Protein AF-A0A3R8U461-F1 (afdb_monomer)

pLDDT: mean 71.76, std 23.54, range [25.59, 98.06]

Foldseek 3Di:
DDDDDDDDDDDDDDDDDDDDDDDDDDDDDDDDDDDDDDDDDDDDDDDDDDDDDDDDDDPDCPPLVPQADDCLQQDFDFDPQLVVQVVVLVPDLVSLVVSLVVLLVVLVVLLVVLVVLLVPAPDDPLSVVLVVVVVVLVVSLCVRLP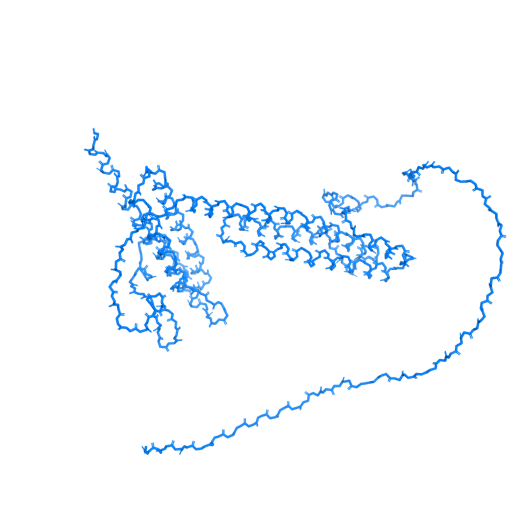DDPVPDDSVSVSSSSSSSSSSSRVVNVVSNVSSVVRVVVSVVVVVVVVVPDDDDDPDDDDDDPDPDDPPDADADPVGARDDPDCLLVDFDFDPVLVVQCVVCVPPLVSLVVSLVVLLVVLQVLLVVLLVLLVPDDDDPVSVVVVVVVVVLVSSLCRRLPDDPVPDDSVSVSSSSSRSSSSSRVNSVVSVVVSVVVVVVVVVVD

Mean predicted aligned error: 20.85 Å

Radius of gyration: 33.49 Å; Cα contacts (8 Å, |Δi|>4): 209; chains: 1; bounding box: 82×87×84 Å

Structure (mmCIF, N/CA/C/O backbone):
data_AF-A0A3R8U461-F1
#
_entry.id   AF-A0A3R8U461-F1
#
loop_
_atom_site.group_PDB
_atom_site.id
_atom_site.type_symbol
_atom_site.label_atom_id
_atom_site.label_alt_id
_atom_site.label_comp_id
_atom_site.label_asym_id
_atom_site.label_entity_id
_atom_site.label_seq_id
_atom_site.pdbx_PDB_ins_code
_atom_site.Cartn_x
_atom_site.Cartn_y
_atom_site.Cartn_z
_atom_site.occupancy
_atom_site.B_iso_or_equiv
_atom_site.auth_seq_id
_atom_site.auth_comp_id
_atom_site.auth_asym_id
_atom_site.auth_atom_id
_atom_site.pdbx_PDB_model_num
ATOM 1 N N . MET A 1 1 ? -34.352 -40.530 -28.946 1.00 36.88 1 MET A N 1
ATOM 2 C CA . MET A 1 1 ? -34.737 -41.944 -28.713 1.00 36.88 1 MET A CA 1
ATOM 3 C C . MET A 1 1 ? -33.593 -42.603 -27.952 1.00 36.88 1 MET A C 1
ATOM 5 O O . MET A 1 1 ? -32.464 -42.321 -28.323 1.00 36.88 1 MET A O 1
ATOM 9 N N . GLY A 1 2 ? -33.865 -43.410 -26.913 1.00 36.91 2 GLY A N 1
ATOM 10 C CA . GLY A 1 2 ? -32.847 -43.868 -25.939 1.00 36.91 2 GLY A CA 1
ATOM 11 C C . GLY A 1 2 ? -32.614 -42.794 -24.866 1.00 36.91 2 GLY A C 1
ATOM 12 O O . GLY A 1 2 ? -31.917 -41.832 -25.151 1.00 36.91 2 GLY A O 1
ATOM 13 N N . ASN A 1 3 ? -33.317 -42.724 -23.729 1.00 37.94 3 ASN A N 1
ATOM 14 C CA . ASN A 1 3 ? -33.635 -43.701 -22.666 1.00 37.94 3 ASN A CA 1
ATOM 15 C C . ASN A 1 3 ? -32.410 -44.207 -21.888 1.00 37.94 3 ASN A C 1
ATOM 17 O O . ASN A 1 3 ? -31.652 -45.034 -22.381 1.00 37.94 3 ASN A O 1
ATOM 21 N N . GLY A 1 4 ? -32.301 -43.744 -20.638 1.00 35.28 4 GLY A N 1
ATOM 22 C CA . GLY A 1 4 ? -31.263 -44.098 -19.667 1.00 35.28 4 GLY A CA 1
ATOM 23 C C . GLY A 1 4 ? -31.568 -43.503 -18.287 1.00 35.28 4 GLY A C 1
ATOM 24 O O . GLY A 1 4 ? -30.786 -42.723 -17.761 1.00 35.28 4 GLY A O 1
ATOM 25 N N . ILE A 1 5 ? -32.747 -43.807 -17.733 1.00 41.03 5 ILE A N 1
ATOM 26 C CA . ILE A 1 5 ? -33.132 -43.402 -16.371 1.00 41.03 5 ILE A CA 1
ATOM 27 C C . ILE A 1 5 ? -32.522 -44.401 -15.384 1.00 41.03 5 ILE A C 1
ATOM 29 O O . ILE A 1 5 ? -32.785 -45.596 -15.501 1.00 41.03 5 ILE A O 1
ATOM 33 N N . SER A 1 6 ? -31.800 -43.915 -14.374 1.00 45.53 6 SER A N 1
ATOM 34 C CA . SER A 1 6 ? -31.557 -44.665 -13.138 1.00 45.53 6 SER A CA 1
ATOM 35 C C . SER A 1 6 ? -31.904 -43.781 -11.943 1.00 45.53 6 SER A C 1
ATOM 37 O O . SER A 1 6 ? -31.508 -42.618 -11.887 1.00 45.53 6 SER A O 1
ATOM 39 N N . GLN A 1 7 ? -32.722 -44.308 -11.036 1.00 40.56 7 GLN A N 1
ATOM 40 C CA . GLN A 1 7 ? -33.289 -43.580 -9.903 1.00 40.56 7 GLN A CA 1
ATOM 41 C C . GLN A 1 7 ? -32.509 -43.826 -8.602 1.00 40.56 7 GLN A C 1
ATOM 43 O O . GLN A 1 7 ? -31.825 -44.832 -8.442 1.00 40.56 7 GLN A O 1
ATOM 48 N N . THR A 1 8 ? -32.767 -42.942 -7.632 1.00 37.16 8 THR A N 1
ATOM 49 C CA . THR A 1 8 ? -32.679 -43.164 -6.174 1.00 37.16 8 THR A CA 1
ATOM 50 C C . THR A 1 8 ? -31.323 -43.494 -5.543 1.00 37.16 8 THR A C 1
ATOM 52 O O . THR A 1 8 ? -30.926 -44.649 -5.439 1.00 37.16 8 THR A O 1
ATOM 55 N N . ALA A 1 9 ? -30.781 -42.489 -4.851 1.00 36.22 9 ALA A N 1
ATOM 56 C CA . ALA A 1 9 ? -30.429 -42.632 -3.439 1.00 36.22 9 ALA A CA 1
ATOM 57 C C . ALA A 1 9 ? -30.873 -41.360 -2.689 1.00 36.22 9 ALA A C 1
ATOM 59 O O . ALA A 1 9 ? -30.291 -40.294 -2.874 1.00 36.22 9 ALA A O 1
ATOM 60 N N . LEU A 1 10 ? -31.938 -41.449 -1.880 1.00 37.72 10 LEU A N 1
ATOM 61 C CA . LEU A 1 10 ? -32.261 -40.390 -0.918 1.00 37.72 10 LEU A CA 1
ATOM 62 C C . LEU A 1 10 ? -31.302 -40.490 0.268 1.00 37.72 10 LEU A C 1
ATOM 64 O O . LEU A 1 10 ? -31.138 -41.573 0.823 1.00 37.72 10 LEU A O 1
ATOM 68 N N . LEU A 1 11 ? -30.810 -39.349 0.744 1.00 36.97 11 LEU A N 1
ATOM 69 C CA . LEU A 1 11 ? -30.392 -39.196 2.135 1.00 36.97 11 LEU A CA 1
ATOM 70 C C . LEU A 1 11 ? -30.817 -37.815 2.638 1.00 36.97 11 LEU A C 1
ATOM 72 O O . LEU A 1 11 ? -30.099 -36.825 2.531 1.00 36.97 11 LEU A O 1
ATOM 76 N N . ALA A 1 12 ? -32.039 -37.761 3.165 1.00 39.44 12 ALA A N 1
ATOM 77 C CA . ALA A 1 12 ? -32.487 -36.643 3.977 1.00 39.44 12 ALA A CA 1
ATOM 78 C C . ALA A 1 12 ? -31.828 -36.761 5.357 1.00 39.44 12 ALA A C 1
ATOM 80 O O . ALA A 1 12 ? -32.037 -37.758 6.048 1.00 39.44 12 ALA A O 1
ATOM 81 N N . LEU A 1 13 ? -31.067 -35.745 5.768 1.00 33.97 13 LEU A N 1
ATOM 82 C CA . LEU A 1 13 ? -30.570 -35.636 7.137 1.00 33.97 13 LEU A CA 1
ATOM 83 C C . LEU A 1 13 ? -31.265 -34.469 7.840 1.00 33.97 13 LEU A C 1
ATOM 85 O O . LEU A 1 13 ? -30.819 -33.325 7.802 1.00 33.97 13 LEU A O 1
ATOM 89 N N . CYS A 1 14 ? -32.393 -34.774 8.475 1.00 34.19 14 CYS A N 1
ATOM 90 C CA . CYS A 1 14 ? -33.036 -33.861 9.408 1.00 34.19 14 CYS A CA 1
ATOM 91 C C . CYS A 1 14 ? -32.228 -33.801 10.708 1.00 34.19 14 CYS A C 1
ATOM 93 O O . CYS A 1 14 ? -32.105 -34.809 11.400 1.00 34.19 14 CYS A O 1
ATOM 95 N N . LEU A 1 15 ? -31.777 -32.607 11.086 1.00 39.31 15 LEU A N 1
ATOM 96 C CA . LEU A 1 15 ? -31.402 -32.284 12.461 1.00 39.31 15 LEU A CA 1
ATOM 97 C C . LEU A 1 15 ? -32.021 -30.933 12.822 1.00 39.31 15 LEU A C 1
ATOM 99 O O . LEU A 1 15 ? -31.468 -29.868 12.566 1.00 39.31 15 LEU A O 1
ATOM 103 N N . ALA A 1 16 ? -33.227 -31.002 13.381 1.00 38.53 16 ALA A N 1
ATOM 104 C CA . ALA A 1 16 ? -33.848 -29.892 14.086 1.00 38.53 16 ALA A CA 1
ATOM 105 C C . ALA A 1 16 ? -33.417 -29.944 15.557 1.00 38.53 16 ALA A C 1
ATOM 107 O O . ALA A 1 16 ? -33.430 -31.032 16.124 1.00 38.53 16 ALA A O 1
ATOM 108 N N . LEU A 1 17 ? -33.061 -28.789 16.133 1.00 37.66 17 LEU A N 1
ATOM 109 C CA . LEU A 1 17 ? -32.973 -28.422 17.564 1.00 37.66 17 LEU A CA 1
ATOM 110 C C . LEU A 1 17 ? -32.172 -27.099 17.628 1.00 37.66 17 LEU A C 1
ATOM 112 O O . LEU A 1 17 ? -31.092 -27.028 17.057 1.00 37.66 17 LEU A O 1
ATOM 116 N N . ALA A 1 18 ? -32.591 -26.017 18.283 1.00 38.16 18 ALA A N 1
ATOM 117 C CA . ALA A 1 18 ? -33.912 -25.643 18.783 1.00 38.16 18 ALA A CA 1
ATOM 118 C C . ALA A 1 18 ? -33.983 -24.104 18.843 1.00 38.16 18 ALA A C 1
ATOM 120 O O . ALA A 1 18 ? -33.021 -23.460 19.259 1.00 38.16 18 ALA A O 1
ATOM 121 N N . ALA A 1 19 ? -35.114 -23.504 18.467 1.00 36.75 19 ALA A N 1
ATOM 122 C CA . ALA A 1 19 ? -35.345 -22.077 18.688 1.00 36.75 19 ALA A CA 1
ATOM 123 C C . ALA A 1 19 ? -35.949 -21.857 20.086 1.00 36.75 19 ALA A C 1
ATOM 125 O O . ALA A 1 19 ? -37.014 -22.397 20.371 1.00 36.75 19 ALA A O 1
ATOM 126 N N . CYS A 1 20 ? -35.303 -21.034 20.922 1.00 29.97 20 CYS A N 1
ATOM 127 C CA . CYS A 1 20 ? -35.816 -20.618 22.235 1.00 29.97 20 CYS A CA 1
ATOM 128 C C . CYS A 1 20 ? -35.680 -19.097 22.463 1.00 29.97 20 CYS A C 1
ATOM 130 O O . CYS A 1 20 ? -34.801 -18.619 23.174 1.00 29.97 20 CYS A O 1
ATOM 132 N N . LYS A 1 21 ? -36.615 -18.344 21.878 1.00 38.88 21 LYS A N 1
ATOM 133 C CA . LYS A 1 21 ? -37.378 -17.268 22.552 1.00 38.88 21 LYS A CA 1
ATOM 134 C C . LYS A 1 21 ? -38.820 -17.811 22.664 1.00 38.88 21 LYS A C 1
ATOM 136 O O . LYS A 1 21 ? -39.178 -18.586 21.775 1.00 38.88 21 LYS A O 1
ATOM 141 N N . PRO A 1 22 ? -39.645 -17.490 23.683 1.00 41.47 22 PRO A N 1
ATOM 142 C CA . PRO A 1 22 ? -39.892 -16.150 24.241 1.00 41.47 22 PRO A CA 1
ATOM 143 C C . PRO A 1 22 ? -39.757 -16.163 25.795 1.00 41.47 22 PRO A C 1
ATOM 145 O O . PRO A 1 22 ? -39.009 -16.999 26.288 1.00 41.47 22 PRO A O 1
ATOM 148 N N . SER A 1 23 ? -40.325 -15.301 26.657 1.00 32.56 23 SER A N 1
ATOM 149 C CA . SER A 1 23 ? -41.296 -14.183 26.573 1.00 32.56 23 SER A CA 1
ATOM 150 C C . SER A 1 23 ? -40.958 -13.095 27.607 1.00 32.56 23 SER A C 1
ATOM 152 O O . SER A 1 23 ? -40.279 -13.372 28.592 1.00 32.56 23 SER A O 1
ATOM 154 N N . ALA A 1 24 ? -41.531 -11.898 27.440 1.00 38.66 24 ALA A N 1
ATOM 155 C CA . ALA A 1 24 ? -41.824 -10.989 28.555 1.00 38.66 24 ALA A CA 1
ATOM 156 C C . ALA A 1 24 ? -43.295 -11.152 29.003 1.00 38.66 24 ALA A C 1
ATOM 158 O O . ALA A 1 24 ? -44.139 -11.432 28.150 1.00 38.66 24 ALA A O 1
ATOM 159 N N . PRO A 1 25 ? -43.624 -10.928 30.287 1.00 42.38 25 PRO A N 1
ATOM 160 C CA . PRO A 1 25 ? -44.893 -10.348 30.736 1.00 42.38 25 PRO A CA 1
ATOM 161 C C . PRO A 1 25 ? -44.678 -8.837 30.992 1.00 42.38 25 PRO A C 1
ATOM 163 O O . PRO A 1 25 ? -43.644 -8.442 31.520 1.00 42.38 25 PRO A O 1
ATOM 166 N N . GLU A 1 26 ? -45.475 -7.893 30.497 1.00 30.59 26 GLU A N 1
ATOM 167 C CA . GLU A 1 26 ? -46.931 -7.684 30.587 1.00 30.59 26 GLU A CA 1
ATOM 168 C C . GLU A 1 26 ? -47.381 -6.874 31.828 1.00 30.59 26 GLU A C 1
ATOM 170 O O . GLU A 1 26 ? -47.462 -7.385 32.938 1.00 30.59 26 GLU A O 1
ATOM 175 N N . ALA A 1 27 ? -47.756 -5.621 31.528 1.00 28.83 27 ALA A N 1
ATOM 176 C CA . ALA A 1 27 ? -48.800 -4.775 32.125 1.00 28.83 27 ALA A CA 1
ATOM 177 C C . ALA A 1 27 ? -48.699 -4.183 33.555 1.00 28.83 27 ALA A C 1
ATOM 179 O O . ALA A 1 27 ? -48.357 -4.835 34.533 1.00 28.83 27 ALA A O 1
ATOM 180 N N . ALA A 1 28 ? -49.218 -2.942 33.628 1.00 28.53 28 ALA A N 1
ATOM 181 C CA . ALA A 1 28 ? -49.534 -2.121 34.808 1.00 28.53 28 ALA A CA 1
ATOM 182 C C . ALA A 1 28 ? -48.314 -1.654 35.645 1.00 28.53 28 ALA A C 1
ATOM 184 O O . ALA A 1 28 ? -47.327 -2.354 35.790 1.00 28.53 28 ALA A O 1
ATOM 185 N N . ILE A 1 29 ? -48.290 -0.442 36.213 1.00 31.80 29 ILE A N 1
ATOM 186 C CA . ILE A 1 29 ? -49.409 0.378 36.707 1.00 31.80 29 ILE A CA 1
ATOM 187 C C . ILE A 1 29 ? -49.326 1.823 36.180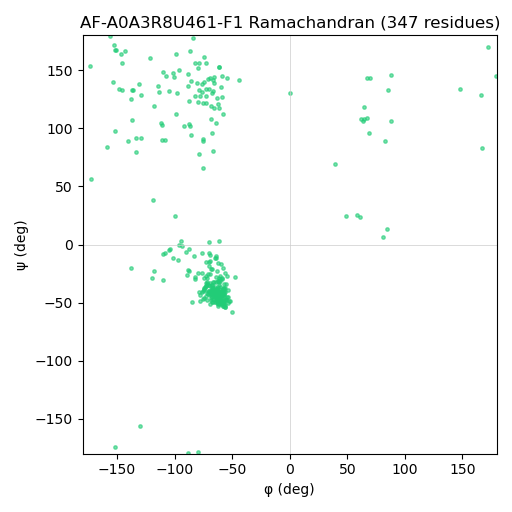 1.00 31.80 29 ILE A C 1
ATOM 189 O O . ILE A 1 29 ? -48.267 2.445 36.189 1.00 31.80 29 ILE A O 1
ATOM 193 N N . ALA A 1 30 ? -50.466 2.388 35.773 1.00 29.66 30 ALA A N 1
ATOM 194 C CA . ALA A 1 30 ? -50.585 3.809 35.454 1.00 29.66 30 ALA A CA 1
ATOM 195 C C . ALA A 1 30 ? -50.647 4.670 36.728 1.00 29.66 30 ALA A C 1
ATOM 197 O O . ALA A 1 30 ? -51.463 4.409 37.610 1.00 29.66 30 ALA A O 1
ATOM 198 N N . SER A 1 31 ? -49.847 5.737 36.799 1.00 30.78 31 SER A N 1
ATOM 199 C CA . SER A 1 31 ? -50.035 6.853 37.741 1.00 30.78 31 SER A CA 1
ATOM 200 C C . SER A 1 31 ? -49.314 8.110 37.249 1.00 30.78 31 SER A C 1
ATOM 202 O O . SER A 1 31 ? -48.204 8.422 37.666 1.00 30.78 31 SER A O 1
ATOM 204 N N . SER A 1 32 ? -49.983 8.863 36.376 1.00 31.72 32 SER A N 1
ATOM 205 C CA . SER A 1 32 ? -49.873 10.323 36.417 1.00 31.72 32 SER A CA 1
ATOM 206 C C . SER A 1 32 ? -50.905 10.817 37.432 1.00 31.72 32 SER A C 1
ATOM 208 O O . SER A 1 32 ? -52.008 10.264 37.488 1.00 31.72 32 SER A O 1
ATOM 210 N N . PRO A 1 33 ? -50.571 11.833 38.237 1.00 37.56 33 PRO A N 1
ATOM 211 C CA . PRO A 1 33 ? -51.361 13.046 38.052 1.00 37.56 33 PRO A CA 1
ATOM 212 C C . PRO A 1 33 ? -50.582 14.361 38.197 1.00 37.56 33 PRO A C 1
ATOM 214 O O . PRO A 1 33 ? -49.516 14.438 38.796 1.00 37.56 33 PRO A O 1
ATOM 217 N N . ALA A 1 34 ? -51.270 15.410 37.744 1.00 27.22 34 ALA A N 1
ATOM 218 C CA . ALA A 1 34 ? -51.190 16.786 38.226 1.00 27.22 34 ALA A CA 1
ATOM 219 C C . ALA A 1 34 ? -49.891 17.567 37.964 1.00 27.22 34 ALA A C 1
ATOM 221 O O . ALA A 1 34 ? -48.973 17.650 38.776 1.00 27.22 34 ALA A O 1
ATOM 222 N N . ALA A 1 35 ? -49.951 18.327 36.871 1.00 31.36 35 ALA A N 1
ATOM 223 C CA . ALA A 1 35 ? -49.305 19.624 36.775 1.00 31.36 35 ALA A CA 1
ATOM 224 C C . ALA A 1 35 ? -49.511 20.483 38.041 1.00 31.36 35 ALA A C 1
ATOM 226 O O . ALA A 1 35 ? -50.608 20.557 38.598 1.00 31.36 35 ALA A O 1
ATOM 227 N N . SER A 1 36 ? -48.469 21.213 38.433 1.00 31.69 36 SER A N 1
ATOM 228 C CA . SER A 1 36 ? -48.560 22.410 39.273 1.00 31.69 36 SER A CA 1
ATOM 229 C C . SER A 1 36 ? -47.391 23.336 38.952 1.00 31.69 36 SER A C 1
ATOM 231 O O . SER A 1 36 ? -46.284 23.164 39.445 1.00 31.69 36 SER A O 1
ATOM 233 N N . SER A 1 37 ? -47.660 24.330 38.111 1.00 33.66 37 SER A N 1
ATOM 234 C CA . SER A 1 37 ? -46.918 25.592 38.094 1.00 33.66 37 SER A CA 1
ATOM 235 C C . SER A 1 37 ? -47.853 26.645 38.695 1.00 33.66 37 SER A C 1
ATOM 237 O O . SER A 1 37 ? -49.070 26.531 38.500 1.00 33.66 37 SER A O 1
ATOM 239 N N . PRO A 1 38 ? -47.342 27.636 39.444 1.00 42.16 38 PRO A N 1
ATOM 240 C CA . PRO A 1 38 ? -47.205 28.942 38.791 1.00 42.16 38 PRO A CA 1
ATOM 241 C C . PRO A 1 38 ? -46.063 29.845 39.305 1.00 42.16 38 PRO A C 1
ATOM 243 O O . PRO A 1 38 ? -45.565 29.676 40.411 1.00 42.16 38 PRO A O 1
ATOM 246 N N . ALA A 1 39 ? -45.810 30.898 38.514 1.00 28.30 39 ALA A N 1
ATOM 247 C CA . ALA A 1 39 ? -45.164 32.183 38.842 1.00 28.30 39 ALA A CA 1
ATOM 248 C C . ALA A 1 39 ? -43.670 32.149 39.266 1.00 28.30 39 ALA A C 1
ATOM 250 O O . ALA A 1 39 ? -43.309 31.494 40.231 1.00 28.30 39 ALA A O 1
ATOM 251 N N . ALA A 1 40 ? -42.705 32.766 38.567 1.00 28.42 40 ALA A N 1
ATOM 252 C CA . ALA A 1 40 ? -42.580 34.099 37.936 1.00 28.42 40 ALA A CA 1
ATOM 253 C C . ALA A 1 40 ? -42.042 35.208 38.870 1.00 28.42 40 ALA A C 1
ATOM 255 O O . ALA A 1 40 ? -42.394 35.265 40.042 1.00 28.42 40 ALA A O 1
ATOM 256 N N . ALA A 1 41 ? -41.266 36.123 38.261 1.00 28.75 41 ALA A N 1
ATOM 257 C CA . ALA A 1 41 ? -40.424 37.195 38.832 1.00 28.75 41 ALA A CA 1
ATOM 258 C C . ALA A 1 41 ? -38.998 36.742 39.252 1.00 28.75 41 ALA A C 1
ATOM 260 O O . ALA A 1 41 ? -38.845 35.718 39.902 1.00 28.75 41 ALA A O 1
ATOM 261 N N . ALA A 1 42 ? -37.909 37.448 38.910 1.00 28.12 42 ALA A N 1
ATOM 262 C CA . ALA A 1 42 ? -37.771 38.670 38.103 1.00 28.12 42 ALA A CA 1
ATOM 263 C C . ALA A 1 42 ? -36.459 38.672 37.290 1.00 28.12 42 ALA A C 1
ATOM 265 O O . ALA A 1 42 ? -35.485 38.024 37.659 1.00 28.12 42 ALA A O 1
ATOM 266 N N . ALA A 1 43 ? -36.434 39.431 36.192 1.00 28.50 43 ALA A N 1
ATOM 267 C CA . ALA A 1 43 ? -35.245 39.614 35.364 1.00 28.50 43 ALA A CA 1
ATOM 268 C C . ALA A 1 43 ? -34.282 40.652 35.965 1.00 28.50 43 ALA A C 1
ATOM 270 O O . ALA A 1 43 ? -34.723 41.731 36.362 1.00 28.50 43 ALA A O 1
ATOM 271 N N . VAL A 1 44 ? -32.972 40.380 35.918 1.00 29.08 44 VAL A N 1
ATOM 272 C CA . VAL A 1 44 ? -31.928 41.414 36.006 1.00 29.08 44 VAL A CA 1
ATOM 273 C C . VAL A 1 44 ? -30.815 41.115 34.993 1.00 29.08 44 VAL A C 1
ATOM 275 O O . VAL A 1 44 ? -30.272 40.019 34.966 1.00 29.08 44 VAL A O 1
ATOM 278 N N . ALA A 1 45 ? -30.551 42.116 34.151 1.00 27.16 45 ALA A N 1
ATOM 279 C CA . ALA A 1 45 ? -29.471 42.321 33.178 1.00 27.16 45 ALA A CA 1
ATOM 280 C C . ALA A 1 45 ? -28.358 41.261 32.981 1.00 27.16 45 ALA A C 1
ATOM 282 O O . ALA A 1 45 ? -27.600 40.937 33.892 1.00 27.16 45 ALA A O 1
ATOM 283 N N . SER A 1 46 ? -28.118 40.915 31.709 1.00 28.56 46 SER A N 1
ATOM 284 C CA . SER A 1 46 ? -26.797 40.482 31.226 1.00 28.56 46 SER A CA 1
ATOM 285 C C . SER A 1 46 ? -25.743 41.584 31.396 1.00 28.56 46 SER A C 1
ATOM 287 O O . SER A 1 46 ? -26.048 42.770 31.240 1.00 28.56 46 SER A O 1
ATOM 289 N N . PRO A 1 47 ? -24.472 41.191 31.539 1.00 32.25 47 PRO A N 1
ATOM 290 C CA . PRO A 1 47 ? -23.442 41.703 30.635 1.00 32.25 47 PRO A CA 1
ATOM 291 C C . PRO A 1 47 ? -22.732 40.576 29.869 1.00 32.25 47 PRO A C 1
ATOM 293 O O . PRO A 1 47 ? -22.783 39.406 30.239 1.00 32.25 47 PRO A O 1
ATOM 296 N N . SER A 1 48 ? -22.084 40.941 28.762 1.00 31.23 48 SER A N 1
ATOM 297 C CA . SER A 1 48 ? -21.279 40.026 27.941 1.00 31.23 48 SER A CA 1
ATOM 298 C C . SER A 1 48 ? -19.933 39.668 28.579 1.00 31.23 48 SER A C 1
ATOM 300 O O . SER A 1 48 ? -19.396 40.440 29.366 1.00 31.23 48 SER A O 1
ATOM 302 N N . ALA A 1 49 ? -19.356 38.570 28.076 1.00 29.47 49 ALA A N 1
ATOM 303 C CA . ALA A 1 49 ? -17.938 38.201 28.120 1.00 29.47 49 ALA A CA 1
ATOM 304 C C . ALA A 1 49 ? -17.316 37.868 29.492 1.00 29.47 49 ALA A C 1
ATOM 306 O O . ALA A 1 49 ? -16.924 38.749 30.252 1.00 29.47 49 ALA A O 1
ATOM 307 N N . SER A 1 50 ? -17.014 36.584 29.706 1.00 25.59 50 SER A N 1
ATOM 308 C CA . SER A 1 50 ? -15.637 36.053 29.582 1.00 25.59 50 SER A CA 1
ATOM 309 C C . SER A 1 50 ? -15.604 34.556 29.903 1.00 25.59 50 SER A C 1
ATOM 311 O O . SER A 1 50 ? -16.322 34.099 30.789 1.00 25.59 50 SER A O 1
ATOM 313 N N . ALA A 1 51 ? -14.754 33.793 29.214 1.00 38.78 51 ALA A N 1
ATOM 314 C CA . ALA A 1 51 ? -14.436 32.426 29.621 1.00 38.78 51 ALA A CA 1
ATOM 315 C C . ALA A 1 51 ? -13.540 32.453 30.878 1.00 38.78 51 ALA A C 1
ATOM 317 O O . ALA A 1 51 ? -12.560 33.204 30.884 1.00 38.78 51 ALA A O 1
ATOM 318 N N . PRO A 1 52 ? -13.813 31.646 31.919 1.00 32.25 52 PRO A N 1
ATOM 319 C CA . PRO A 1 52 ? -12.887 31.460 33.024 1.00 32.25 52 PRO A CA 1
ATOM 320 C C . PRO A 1 52 ? -11.904 30.330 32.694 1.00 32.25 52 PRO A C 1
ATOM 322 O O . PRO A 1 52 ? -12.231 29.148 32.780 1.00 32.25 52 PRO A O 1
ATOM 325 N N . ALA A 1 53 ? -10.678 30.703 32.338 1.00 30.19 53 ALA A N 1
ATOM 326 C CA . ALA A 1 53 ? -9.537 29.810 32.498 1.00 30.19 53 ALA A CA 1
ATOM 327 C C . ALA A 1 53 ? -9.066 29.828 33.965 1.00 30.19 53 ALA A C 1
ATOM 329 O O . ALA A 1 53 ? -9.175 30.856 34.629 1.00 30.19 53 ALA A O 1
ATOM 330 N N . ALA A 1 54 ? -8.478 28.711 34.403 1.00 38.38 54 ALA A N 1
ATOM 331 C CA . ALA A 1 54 ? -7.719 28.532 35.645 1.00 38.38 54 ALA A CA 1
ATOM 332 C C . ALA A 1 54 ? -8.457 28.761 36.985 1.00 38.38 54 ALA A C 1
ATOM 334 O O . ALA A 1 54 ? -8.644 29.880 37.458 1.00 38.38 54 ALA A O 1
ATOM 335 N N . ALA A 1 55 ? -8.715 27.649 37.677 1.00 32.34 55 ALA A N 1
ATOM 336 C CA . ALA A 1 55 ? -8.794 27.597 39.133 1.00 32.34 55 ALA A CA 1
ATOM 337 C C . ALA A 1 55 ? -7.889 26.455 39.629 1.00 32.34 55 ALA A C 1
ATOM 339 O O . ALA A 1 55 ? -8.311 25.304 39.711 1.00 32.34 55 ALA A O 1
ATOM 340 N N . GLU A 1 56 ? -6.627 26.763 39.932 1.00 33.09 56 GLU A N 1
ATOM 341 C CA . GLU A 1 56 ? -5.755 25.848 40.675 1.00 33.09 56 GLU A CA 1
ATOM 342 C C . GLU A 1 56 ? -6.180 25.807 42.148 1.00 33.09 56 GLU A C 1
ATOM 344 O O . GLU A 1 56 ? -6.237 26.857 42.791 1.00 33.09 56 GLU A O 1
ATOM 349 N N . SER A 1 57 ? -6.404 24.608 42.700 1.00 37.59 57 SER A N 1
ATOM 350 C CA . SER A 1 57 ? -5.767 24.133 43.952 1.00 37.59 57 SER A CA 1
ATOM 351 C C . SER A 1 57 ? -6.445 22.876 44.514 1.00 37.59 57 SER A C 1
ATOM 353 O O . SER A 1 57 ? -7.225 22.938 45.464 1.00 37.59 57 SER A O 1
ATOM 355 N N . ALA A 1 58 ? -6.066 21.714 43.989 1.00 32.53 58 ALA A N 1
ATOM 356 C CA . ALA A 1 58 ? -5.995 20.468 44.751 1.00 32.53 58 ALA A CA 1
ATOM 357 C C . ALA A 1 58 ? -4.850 19.634 44.149 1.00 32.53 58 ALA A C 1
ATOM 359 O O . ALA A 1 58 ? -4.776 19.561 42.922 1.00 32.53 58 ALA A O 1
ATOM 360 N N . PRO A 1 59 ? -3.940 19.040 44.944 1.00 42.88 59 PRO A N 1
ATOM 361 C CA . PRO A 1 59 ? -2.870 18.211 44.399 1.00 42.88 59 PRO A CA 1
ATOM 362 C C . PRO A 1 59 ? -3.451 16.855 43.981 1.00 42.88 59 PRO A C 1
ATOM 364 O O . PRO A 1 59 ? -3.520 15.929 44.785 1.00 42.88 59 PRO A O 1
ATOM 367 N N . ALA A 1 60 ? -3.912 16.772 42.734 1.00 39.09 60 ALA A N 1
ATOM 368 C CA . ALA A 1 60 ? -4.436 15.561 42.116 1.00 39.09 60 ALA A CA 1
ATOM 369 C C . ALA A 1 60 ? -3.441 15.046 41.064 1.00 39.09 60 ALA A C 1
ATOM 371 O O . ALA A 1 60 ? -3.492 15.446 39.906 1.00 39.09 60 ALA A O 1
ATOM 372 N N . ASP A 1 61 ? -2.525 14.185 41.512 1.00 39.16 61 ASP A N 1
ATOM 373 C CA . ASP A 1 61 ? -1.791 13.186 40.721 1.00 39.16 61 ASP A CA 1
ATOM 374 C C . ASP A 1 61 ? -1.315 13.604 39.309 1.00 39.16 61 ASP A C 1
ATOM 376 O O . ASP A 1 61 ? -1.719 13.045 38.287 1.00 39.16 61 ASP A O 1
ATOM 380 N N . ASP A 1 62 ? -0.337 14.517 39.262 1.00 35.84 62 ASP A N 1
ATOM 381 C CA . ASP A 1 62 ? 0.355 15.019 38.050 1.00 35.84 62 ASP A CA 1
ATOM 382 C C . ASP A 1 62 ? 1.134 13.936 37.237 1.00 35.84 62 ASP A C 1
ATOM 384 O O . ASP A 1 62 ? 1.793 14.211 36.229 1.00 35.84 62 ASP A O 1
ATOM 388 N N . ASP A 1 63 ? 1.059 12.667 37.653 1.00 43.06 63 ASP A N 1
ATOM 389 C CA . ASP A 1 63 ? 1.907 11.550 37.200 1.00 43.06 63 ASP A CA 1
ATOM 390 C C . ASP A 1 63 ? 1.290 10.685 36.072 1.00 43.06 63 ASP A C 1
ATOM 392 O O . ASP A 1 63 ? 1.896 9.720 35.582 1.00 43.06 63 ASP A O 1
ATOM 396 N N . LEU A 1 64 ? 0.074 11.024 35.624 1.00 44.09 64 LEU A N 1
ATOM 397 C CA . LEU A 1 64 ? -0.596 10.423 34.454 1.00 44.09 64 LEU A CA 1
ATOM 398 C C . LEU A 1 64 ? -0.699 11.394 33.265 1.00 44.09 64 LEU A C 1
ATOM 400 O O . LEU A 1 64 ? -0.567 10.978 32.107 1.00 44.09 64 LEU A O 1
ATOM 404 N N . ALA A 1 65 ? -0.799 12.701 33.528 1.00 45.12 65 ALA A N 1
ATOM 405 C CA . ALA A 1 65 ? -0.702 13.747 32.506 1.00 45.12 65 ALA A CA 1
ATOM 406 C C . ALA A 1 65 ? 0.690 13.813 31.830 1.00 45.12 65 ALA A C 1
ATOM 408 O O . ALA A 1 65 ? 0.830 14.389 30.748 1.00 45.12 65 ALA A O 1
ATOM 409 N N . SER A 1 66 ? 1.690 13.124 32.382 1.00 48.88 66 SER A N 1
ATOM 410 C CA . SER A 1 66 ? 3.041 13.011 31.818 1.00 48.88 66 SER A CA 1
ATOM 411 C C . SER A 1 66 ? 3.277 11.759 30.943 1.00 48.88 66 SER A C 1
ATOM 413 O O . SER A 1 66 ? 4.389 11.559 30.464 1.00 48.88 66 SER A O 1
ATOM 415 N N . ARG A 1 67 ? 2.262 10.900 30.701 1.00 64.56 67 ARG A N 1
ATOM 416 C CA . ARG A 1 67 ? 2.436 9.597 29.998 1.00 64.56 67 ARG A CA 1
ATOM 417 C C . ARG A 1 67 ? 1.950 9.510 28.543 1.00 64.56 67 ARG A C 1
ATOM 419 O O . ARG A 1 67 ? 2.128 8.462 27.918 1.00 64.56 67 ARG A O 1
ATOM 426 N N . ARG A 1 68 ? 1.310 10.550 27.994 1.00 79.00 68 ARG A N 1
ATOM 427 C CA . ARG A 1 68 ? 0.813 10.543 26.599 1.00 79.00 68 ARG A CA 1
ATOM 428 C C . ARG A 1 68 ? 1.717 11.413 25.704 1.00 79.00 68 ARG A C 1
ATOM 430 O O . ARG A 1 68 ? 2.015 12.524 26.134 1.00 79.00 68 ARG A O 1
ATOM 437 N N . PRO A 1 69 ? 2.159 10.934 24.519 1.00 87.75 69 PRO A N 1
ATOM 438 C CA . PRO A 1 69 ? 3.184 11.607 23.707 1.00 87.75 69 PRO A CA 1
ATOM 439 C C . PRO A 1 69 ? 2.878 13.050 23.285 1.00 87.75 69 PRO A C 1
ATOM 441 O O . PRO A 1 69 ? 3.789 13.873 23.238 1.00 87.75 69 PRO A O 1
ATOM 444 N N . ASP A 1 70 ? 1.620 13.353 22.961 1.00 91.00 70 ASP A N 1
ATOM 445 C CA . ASP A 1 70 ? 1.206 14.638 22.392 1.00 91.00 70 ASP A CA 1
ATOM 446 C C . ASP A 1 70 ? -0.289 14.942 22.650 1.00 91.00 70 ASP A C 1
ATOM 448 O O . ASP A 1 70 ? -1.014 14.155 23.263 1.00 91.00 70 ASP A O 1
ATOM 452 N N . ASP A 1 71 ? -0.759 16.102 22.184 1.00 92.88 71 ASP A N 1
ATOM 453 C CA . ASP A 1 71 ? -2.131 16.588 22.383 1.00 92.88 71 ASP A CA 1
ATOM 454 C C . ASP A 1 71 ? -3.218 15.769 21.647 1.00 92.88 71 ASP A C 1
ATOM 456 O O . ASP A 1 71 ? -4.374 15.791 22.082 1.00 92.88 71 ASP A O 1
ATOM 460 N N . SER A 1 72 ? -2.887 14.996 20.598 1.00 93.62 72 SER A N 1
ATOM 461 C CA . SER A 1 72 ? -3.856 14.161 19.846 1.00 93.62 72 SER A CA 1
ATOM 462 C C . SER A 1 72 ? -4.507 13.070 20.702 1.00 93.62 72 SER A C 1
ATOM 464 O O . SER A 1 72 ? -5.535 12.501 20.339 1.00 93.62 72 SER A O 1
ATOM 466 N N . TYR A 1 73 ? -3.907 12.807 21.860 1.00 94.44 73 TYR A N 1
ATOM 467 C CA . TYR A 1 73 ? -4.345 11.876 22.888 1.00 94.44 73 TYR A CA 1
ATOM 468 C C . TYR A 1 73 ? -5.324 12.463 23.919 1.00 94.44 73 TYR A C 1
ATOM 470 O O . TYR A 1 73 ? -5.738 11.751 24.841 1.00 94.44 73 TYR A O 1
ATOM 478 N N . ARG A 1 74 ? -5.620 13.767 23.840 1.00 93.50 74 ARG A N 1
ATOM 479 C CA . ARG A 1 74 ? -6.437 14.509 24.824 1.00 93.50 74 ARG A CA 1
ATOM 480 C C . ARG A 1 74 ? -7.432 15.481 24.205 1.00 93.50 74 ARG A C 1
ATOM 482 O O . ARG A 1 74 ? -8.348 15.911 24.898 1.00 93.50 74 ARG A O 1
ATOM 489 N N . LYS A 1 75 ? -7.209 15.882 22.954 1.00 94.88 75 LYS A N 1
ATOM 490 C CA . LYS A 1 75 ? -7.987 16.904 22.256 1.00 94.88 75 LYS A CA 1
ATOM 491 C C . LYS A 1 75 ? -8.275 16.437 20.838 1.00 94.88 75 LYS A C 1
ATOM 493 O O . LYS A 1 75 ? -7.355 16.032 20.131 1.00 94.88 75 LYS A O 1
ATOM 498 N N . ALA A 1 76 ? -9.520 16.570 20.414 1.00 96.88 76 ALA A N 1
ATOM 499 C CA . ALA A 1 76 ? -9.970 16.402 19.043 1.00 96.88 76 ALA A CA 1
ATOM 500 C C . ALA A 1 76 ? -11.214 17.267 18.816 1.00 96.88 76 ALA A C 1
ATOM 502 O O . ALA A 1 76 ? -11.820 17.766 19.765 1.00 96.88 76 ALA A O 1
ATOM 503 N N . ASN A 1 77 ? -11.601 17.439 17.554 1.00 95.00 77 ASN A N 1
ATOM 504 C CA . ASN A 1 77 ? -12.871 18.064 17.206 1.00 95.00 77 ASN A CA 1
ATOM 505 C C . ASN A 1 77 ? -13.975 16.995 17.202 1.00 95.00 77 ASN A C 1
ATOM 507 O O . ASN A 1 77 ? -14.135 16.283 16.208 1.00 95.00 77 ASN A O 1
ATOM 511 N N . LEU A 1 78 ? -14.675 16.861 18.328 1.00 96.94 78 LEU A N 1
ATOM 512 C CA . LEU A 1 78 ? -15.768 15.901 18.517 1.00 96.94 78 LEU A CA 1
ATOM 513 C C . LEU A 1 78 ? -17.106 16.480 18.038 1.00 96.94 78 LEU A C 1
ATOM 515 O O . LEU A 1 78 ? -17.228 17.675 17.752 1.00 96.94 78 LEU A O 1
ATOM 519 N N . ARG A 1 79 ? -18.120 15.625 17.903 1.00 97.50 79 ARG A N 1
ATOM 520 C CA . ARG A 1 79 ? -19.458 16.041 17.480 1.00 97.50 79 ARG A CA 1
ATOM 521 C C . ARG A 1 79 ? -20.170 16.848 18.578 1.00 97.50 79 ARG A C 1
ATOM 523 O O . ARG A 1 79 ? -20.164 16.425 19.732 1.00 97.50 79 ARG A O 1
ATOM 530 N N . PRO A 1 80 ? -20.943 17.897 18.233 1.00 98.06 80 PRO A N 1
ATOM 531 C CA . PRO A 1 80 ? -21.849 18.554 19.183 1.00 98.06 80 PRO A CA 1
ATOM 532 C C . PRO A 1 80 ? -22.894 17.606 19.800 1.00 98.06 80 PRO A C 1
ATOM 534 O O . PRO A 1 80 ? -23.503 17.924 20.818 1.00 98.06 80 PRO A O 1
ATOM 537 N N . GLU A 1 81 ? -23.160 16.462 19.164 1.00 97.50 81 GLU A N 1
ATOM 538 C CA . GLU A 1 81 ? -23.971 15.366 19.709 1.00 97.50 81 GLU A CA 1
ATOM 539 C C . GLU A 1 81 ? -23.341 14.752 20.967 1.00 97.50 81 GLU A C 1
ATOM 541 O O . GLU A 1 81 ? -24.063 14.480 21.926 1.00 97.50 81 GLU A O 1
ATOM 546 N N . TYR A 1 82 ? -22.016 14.580 20.980 1.00 97.56 82 TYR A N 1
ATOM 547 C CA . TYR A 1 82 ? -21.272 14.033 22.111 1.00 97.56 82 TYR A CA 1
ATOM 548 C C . TYR A 1 82 ? -21.282 14.995 23.301 1.00 97.56 82 TYR A C 1
ATOM 550 O O . TYR A 1 82 ? -21.634 14.572 24.399 1.00 97.56 82 TYR A O 1
ATOM 558 N N . ASP A 1 83 ? -21.035 16.293 23.085 1.00 96.38 83 ASP A N 1
ATOM 559 C CA . ASP A 1 83 ? -21.106 17.303 24.155 1.00 96.38 83 ASP A CA 1
ATOM 560 C C . ASP A 1 83 ? -22.477 17.286 24.856 1.00 96.38 83 ASP A C 1
ATOM 562 O O . ASP A 1 83 ? -22.558 17.205 26.082 1.00 96.38 83 ASP A O 1
ATOM 566 N N . ARG A 1 84 ? -23.572 17.252 24.079 1.00 97.88 84 ARG A N 1
ATOM 567 C CA . ARG A 1 84 ? -24.940 17.147 24.624 1.00 97.88 84 ARG A CA 1
ATOM 568 C C . ARG A 1 84 ? -25.188 15.832 25.366 1.00 97.88 84 ARG A C 1
ATOM 570 O O . ARG A 1 84 ? -25.978 15.814 26.307 1.00 97.88 84 ARG A O 1
ATOM 577 N N . CYS A 1 85 ? -24.548 14.740 24.949 1.00 97.75 85 CYS A N 1
ATOM 578 C CA . CYS A 1 85 ? -24.622 13.458 25.645 1.00 97.75 85 CYS A CA 1
ATOM 579 C C . CYS A 1 85 ? -23.905 13.533 27.002 1.00 97.75 85 CYS A C 1
ATOM 581 O O . CYS A 1 85 ? -24.493 13.180 28.021 1.00 97.75 85 CYS A O 1
ATOM 583 N N . ILE A 1 86 ? -22.685 14.079 27.038 1.00 96.50 86 ILE A N 1
ATOM 584 C CA . ILE A 1 86 ? -21.895 14.267 28.264 1.00 96.50 86 ILE A CA 1
ATOM 585 C C . ILE A 1 86 ? -22.602 15.205 29.258 1.00 96.50 86 ILE A C 1
ATOM 587 O O . ILE A 1 86 ? -22.646 14.905 30.451 1.00 96.50 86 ILE A O 1
ATOM 591 N N . GLU A 1 87 ? -23.218 16.295 28.785 1.00 95.81 87 GLU A N 1
ATOM 592 C CA . GLU A 1 87 ? -24.056 17.169 29.619 1.00 95.81 87 GLU A CA 1
ATOM 593 C C . GLU A 1 87 ? -25.275 16.426 30.200 1.00 95.81 87 GLU A C 1
ATOM 595 O O . GLU A 1 87 ? -25.583 16.560 31.387 1.00 95.81 87 GLU A O 1
ATOM 600 N N . ALA A 1 88 ? -25.962 15.617 29.385 1.00 96.56 88 ALA A N 1
ATOM 601 C CA . ALA A 1 88 ? -27.144 14.861 29.802 1.00 96.56 88 ALA A CA 1
ATOM 602 C C . ALA A 1 88 ? -26.822 13.678 30.735 1.00 96.56 88 ALA A C 1
ATOM 604 O O . ALA A 1 88 ? -27.648 13.333 31.581 1.00 96.56 88 ALA A O 1
ATOM 605 N N . ALA A 1 89 ? -25.628 13.088 30.619 1.00 94.44 89 ALA A N 1
ATOM 606 C CA . ALA A 1 89 ? -25.160 11.955 31.420 1.00 94.44 89 ALA A CA 1
ATOM 607 C C . ALA A 1 89 ? -24.991 12.274 32.917 1.00 94.44 89 ALA A C 1
ATOM 609 O O . ALA A 1 89 ? -24.789 11.364 33.719 1.00 94.44 89 ALA A O 1
ATOM 610 N N . GLY A 1 90 ? -25.036 13.551 33.324 1.00 89.62 90 GLY A N 1
ATOM 611 C CA . GLY A 1 90 ? -25.108 13.946 34.738 1.00 89.62 90 GLY A CA 1
ATOM 612 C C . GLY A 1 90 ? -23.952 13.437 35.612 1.00 89.62 90 GLY A C 1
ATOM 613 O O . GLY A 1 90 ? -24.126 13.268 36.817 1.00 89.62 90 GLY A O 1
ATOM 614 N N . ALA A 1 91 ? -22.793 13.174 34.999 1.00 84.75 91 ALA A N 1
ATOM 615 C CA . ALA A 1 91 ? -21.616 12.544 35.600 1.00 84.75 91 ALA A CA 1
ATOM 616 C C . ALA A 1 91 ? -21.812 11.109 36.150 1.00 84.75 91 ALA A C 1
ATOM 618 O O . ALA A 1 91 ? -21.034 10.675 37.002 1.00 84.75 91 ALA A O 1
ATOM 619 N N . THR A 1 92 ? -22.796 10.335 35.669 1.00 92.38 92 THR A N 1
ATOM 620 C CA . THR A 1 92 ? -22.850 8.893 35.978 1.00 92.38 92 THR A CA 1
ATOM 621 C C . THR A 1 92 ? -21.862 8.121 35.090 1.00 92.38 92 THR A C 1
ATOM 623 O O . THR A 1 92 ? -21.820 8.320 33.876 1.00 92.38 92 THR A O 1
ATOM 626 N N . THR A 1 93 ? -21.054 7.217 35.664 1.00 90.69 93 THR A N 1
ATOM 627 C CA . THR A 1 93 ? -20.117 6.389 34.875 1.00 90.69 93 THR A CA 1
ATOM 628 C C . THR A 1 93 ? -20.807 5.624 33.734 1.00 90.69 93 THR A C 1
ATOM 630 O O . THR A 1 93 ? -20.260 5.634 32.632 1.00 90.69 93 THR A O 1
ATOM 633 N N . PRO A 1 94 ? -21.973 4.964 33.935 1.00 91.88 94 PRO A N 1
ATOM 634 C CA . PRO A 1 94 ? -22.609 4.186 32.871 1.00 91.88 94 PRO A CA 1
ATOM 635 C C . PRO A 1 94 ? -23.061 5.040 31.683 1.00 91.88 94 PRO A C 1
ATOM 637 O O . PRO A 1 94 ? -22.846 4.638 30.541 1.00 91.88 94 PRO A O 1
ATOM 640 N N . ASP A 1 95 ? -23.637 6.220 31.937 1.00 94.38 95 ASP A N 1
ATOM 641 C CA . ASP A 1 95 ? -24.134 7.087 30.865 1.00 94.38 95 ASP A CA 1
ATOM 642 C C . ASP A 1 95 ? -22.964 7.765 30.128 1.00 94.38 95 ASP A C 1
ATOM 644 O O . ASP A 1 95 ? -22.957 7.810 28.899 1.00 94.38 95 ASP A O 1
ATOM 648 N N . LEU A 1 96 ? -21.915 8.189 30.851 1.00 95.00 96 LEU A N 1
ATOM 649 C CA . LEU A 1 96 ? -20.670 8.687 30.246 1.00 95.00 96 LEU A CA 1
ATOM 650 C C . LEU A 1 96 ? -20.003 7.631 29.347 1.00 95.00 96 LEU A C 1
ATOM 652 O O . LEU A 1 96 ? -19.556 7.950 28.247 1.00 95.00 96 LEU A O 1
ATOM 656 N N . TYR A 1 97 ? -19.963 6.370 29.788 1.00 92.06 97 TYR A N 1
ATOM 657 C CA . TYR A 1 97 ? -19.412 5.264 29.001 1.00 92.06 97 TYR A CA 1
ATOM 658 C C . TYR A 1 97 ? -20.226 5.007 27.723 1.00 92.06 97 TYR A C 1
ATOM 660 O O . TYR A 1 97 ? -19.645 4.769 26.666 1.00 92.06 97 TYR A O 1
ATOM 668 N N . ALA A 1 98 ? -21.558 5.115 27.791 1.00 94.19 98 ALA A N 1
ATOM 669 C CA . ALA A 1 98 ? -22.429 4.988 26.624 1.00 94.19 98 ALA A CA 1
ATOM 670 C C . ALA A 1 98 ? -22.229 6.136 25.612 1.00 94.19 98 ALA A C 1
ATOM 672 O O . ALA A 1 98 ? -22.156 5.882 24.409 1.00 94.19 98 ALA A O 1
ATOM 673 N N . CYS A 1 99 ? -22.074 7.380 26.085 1.00 96.88 99 CYS A N 1
ATOM 674 C CA . CYS A 1 99 ? -21.722 8.523 25.233 1.00 96.88 99 CYS A CA 1
ATOM 675 C C . CYS A 1 99 ? -20.368 8.321 24.532 1.00 96.88 99 CYS A C 1
ATOM 677 O O . CYS A 1 99 ? -20.234 8.593 23.337 1.00 96.88 99 CYS A O 1
ATOM 679 N N . ASN A 1 100 ? -19.376 7.815 25.269 1.00 96.06 100 ASN A N 1
ATOM 680 C CA . ASN A 1 100 ? -18.051 7.503 24.744 1.00 96.06 100 ASN A CA 1
ATOM 681 C C . ASN A 1 100 ? -18.090 6.412 23.661 1.00 96.06 100 ASN A C 1
ATOM 683 O O . ASN A 1 100 ? -17.468 6.577 22.612 1.00 96.06 100 ASN A O 1
ATOM 687 N N . ASP A 1 101 ? -18.817 5.316 23.895 1.00 93.94 101 ASP A N 1
ATOM 688 C CA . ASP A 1 101 ? -18.957 4.222 22.925 1.00 93.94 101 ASP A CA 1
ATOM 689 C C . ASP A 1 101 ? -19.625 4.692 21.624 1.00 93.94 101 ASP A C 1
ATOM 691 O O . ASP A 1 101 ? -19.180 4.313 20.537 1.00 93.94 101 ASP A O 1
ATOM 695 N N . GLU A 1 102 ? -20.657 5.544 21.693 1.00 96.75 102 GLU A N 1
ATOM 696 C CA . GLU A 1 102 ? -21.302 6.068 20.482 1.00 96.75 102 GLU A CA 1
ATOM 697 C C . GLU A 1 102 ? -20.342 6.939 19.653 1.00 96.75 102 GLU A C 1
ATOM 699 O O . GLU A 1 102 ? -20.276 6.796 18.425 1.00 96.75 102 GLU A O 1
ATOM 704 N N . GLU A 1 103 ? -19.582 7.821 20.308 1.00 98.06 103 GLU A N 1
ATOM 705 C CA . GLU A 1 103 ? -18.645 8.724 19.633 1.00 98.06 103 GLU A CA 1
ATOM 706 C C . GLU A 1 103 ? -17.429 7.985 19.072 1.00 98.06 103 GLU A C 1
ATOM 708 O O . GLU A 1 103 ? -17.030 8.227 17.928 1.00 98.06 103 GLU A O 1
ATOM 713 N N . LEU A 1 104 ? -16.891 7.014 19.819 1.00 96.06 104 LEU A N 1
ATOM 714 C CA . LEU A 1 104 ? -15.838 6.135 19.321 1.00 96.06 104 LEU A CA 1
ATOM 715 C C . LEU A 1 104 ? -16.325 5.374 18.086 1.00 96.06 104 LEU A C 1
ATOM 717 O O . LEU A 1 104 ? -15.693 5.460 17.036 1.00 96.06 104 LEU A O 1
ATOM 721 N N . ALA A 1 105 ? -17.490 4.724 18.164 1.00 94.94 105 ALA A N 1
ATOM 722 C CA . ALA A 1 105 ? -18.050 3.973 17.047 1.00 94.94 105 ALA A CA 1
ATOM 723 C C . ALA A 1 105 ? -18.367 4.867 15.831 1.00 94.94 105 ALA A C 1
ATOM 725 O O . ALA A 1 105 ? -18.281 4.410 14.689 1.00 94.94 105 ALA A O 1
ATOM 726 N N . PHE A 1 106 ? -18.737 6.139 16.033 1.00 97.06 106 PHE A N 1
ATOM 727 C CA . PHE A 1 106 ? -18.885 7.107 14.941 1.00 97.06 106 PHE A CA 1
ATOM 728 C C . PHE A 1 106 ? -17.557 7.359 14.218 1.00 97.06 106 PHE A C 1
ATOM 730 O O . PHE A 1 106 ? -17.503 7.256 12.987 1.00 97.06 106 PHE A O 1
ATOM 737 N N . HIS A 1 107 ? -16.490 7.649 14.962 1.00 97.19 107 HIS A N 1
ATOM 738 C CA . HIS A 1 107 ? -15.181 7.906 14.370 1.00 97.19 107 HIS A CA 1
ATOM 739 C C . HIS A 1 107 ? -14.520 6.642 13.808 1.00 97.19 107 HIS A C 1
ATOM 741 O O . HIS A 1 107 ? -13.857 6.734 12.780 1.00 97.19 107 HIS A O 1
ATOM 747 N N . GLU A 1 108 ? -14.738 5.466 14.400 1.00 92.69 108 GLU A N 1
ATOM 748 C CA . GLU A 1 108 ? -14.235 4.187 13.882 1.00 92.69 108 GLU A CA 1
ATOM 749 C C . GLU A 1 108 ? -14.844 3.855 12.518 1.00 92.69 108 GLU A C 1
ATOM 751 O O . GLU A 1 108 ? -14.093 3.584 11.585 1.00 92.69 108 GLU A O 1
ATOM 756 N N . ARG A 1 109 ? -16.169 4.000 12.343 1.00 95.19 109 ARG A N 1
ATOM 757 C CA . ARG A 1 109 ? -16.813 3.855 11.020 1.00 95.19 109 ARG A CA 1
ATOM 758 C C . ARG A 1 109 ? -16.228 4.825 9.993 1.00 95.19 109 ARG A C 1
ATOM 760 O O . ARG A 1 109 ? -15.961 4.446 8.858 1.00 95.19 109 ARG A O 1
ATOM 767 N N . LYS A 1 110 ? -15.991 6.080 10.387 1.00 94.75 110 LYS A N 1
ATOM 768 C CA . LYS A 1 110 ? -15.380 7.090 9.508 1.00 94.75 110 LYS A CA 1
ATOM 769 C C . LYS A 1 110 ? -13.920 6.779 9.173 1.00 94.75 110 LYS A C 1
ATOM 771 O O . LYS A 1 110 ? -13.486 7.064 8.060 1.00 94.75 110 LYS A O 1
ATOM 776 N N . LEU A 1 111 ? -13.172 6.196 10.106 1.00 93.88 111 LEU A N 1
ATOM 777 C CA . LEU A 1 111 ? -11.784 5.791 9.904 1.00 93.88 111 LEU A CA 1
ATOM 778 C C . LEU A 1 111 ? -11.703 4.572 8.979 1.00 93.88 111 LEU A C 1
ATOM 780 O O . LEU A 1 111 ? -10.868 4.548 8.079 1.00 93.88 111 LEU A O 1
ATOM 784 N N . GLU A 1 112 ? -12.605 3.609 9.161 1.00 89.62 112 GLU A N 1
ATOM 785 C CA . GLU A 1 112 ? -12.787 2.445 8.295 1.00 89.62 112 GLU A CA 1
ATOM 786 C C . GLU A 1 112 ? -13.156 2.863 6.860 1.00 89.62 112 GLU A C 1
ATOM 788 O O . GLU A 1 112 ? -12.525 2.395 5.917 1.00 89.62 112 GLU A O 1
ATOM 793 N N . GLU A 1 113 ? -14.082 3.815 6.675 1.00 90.69 113 GLU A N 1
ATOM 794 C CA . GLU A 1 113 ? -14.392 4.397 5.356 1.00 90.69 113 GLU A CA 1
ATOM 795 C C . GLU A 1 113 ? -13.138 4.952 4.647 1.00 90.69 113 GLU A C 1
ATOM 797 O O . GLU A 1 113 ? -12.934 4.678 3.464 1.00 90.69 113 GLU A O 1
ATOM 802 N N . GLN A 1 114 ? -12.275 5.703 5.349 1.00 91.81 114 GLN A N 1
ATOM 803 C CA . GLN A 1 114 ? -11.040 6.237 4.748 1.00 91.81 114 GLN A CA 1
ATOM 804 C C . GLN A 1 114 ? -9.982 5.151 4.520 1.00 91.81 114 GLN A C 1
ATOM 806 O O . GLN A 1 114 ? -9.276 5.170 3.513 1.00 91.81 114 GLN A O 1
ATOM 811 N N . PHE A 1 115 ? -9.894 4.165 5.412 1.00 83.38 115 PHE A N 1
ATOM 812 C CA . PHE A 1 115 ? -9.016 3.014 5.230 1.00 83.38 115 PHE A CA 1
ATOM 813 C C . PHE A 1 115 ? -9.418 2.187 3.999 1.00 83.38 115 PHE A C 1
ATOM 815 O O . PHE A 1 115 ? -8.552 1.786 3.223 1.00 83.38 115 PHE A O 1
ATOM 822 N N . PHE A 1 116 ? -10.720 2.012 3.745 1.00 84.62 116 PHE A N 1
ATOM 823 C CA . PHE A 1 116 ? -11.212 1.329 2.548 1.00 84.62 116 PHE A CA 1
ATOM 824 C C . PHE A 1 116 ? -10.819 2.030 1.240 1.00 84.62 116 PHE A C 1
ATOM 826 O O . PHE A 1 116 ? -10.561 1.348 0.245 1.00 84.62 116 PHE A O 1
ATOM 833 N N . ARG A 1 117 ? -10.698 3.364 1.233 1.00 88.62 117 ARG A N 1
ATOM 834 C CA . ARG A 1 117 ? -10.140 4.103 0.086 1.00 88.62 117 ARG A CA 1
ATOM 835 C C . ARG A 1 117 ? -8.678 3.732 -0.152 1.00 88.62 117 ARG A C 1
ATOM 837 O O . ARG A 1 117 ? -8.321 3.353 -1.263 1.00 88.62 117 ARG A O 1
ATOM 844 N N . ILE A 1 118 ? -7.863 3.725 0.905 1.00 82.62 118 ILE A N 1
ATOM 845 C CA . ILE A 1 118 ? -6.436 3.370 0.829 1.00 82.62 118 ILE A CA 1
ATOM 846 C C . ILE A 1 118 ? -6.235 1.927 0.347 1.00 82.62 118 ILE A C 1
ATOM 848 O O . ILE A 1 118 ? -5.412 1.701 -0.538 1.00 82.62 118 ILE A O 1
ATOM 852 N N . ILE A 1 119 ? -7.000 0.942 0.840 1.00 80.50 119 ILE A N 1
ATOM 853 C CA . ILE A 1 119 ? -6.846 -0.440 0.339 1.00 80.50 119 ILE A CA 1
ATOM 854 C C . ILE A 1 119 ? -7.318 -0.606 -1.115 1.00 80.50 119 ILE A C 1
ATOM 856 O O . ILE A 1 119 ? -6.892 -1.554 -1.776 1.00 80.50 119 ILE A O 1
ATOM 860 N N . SER A 1 120 ? -8.163 0.306 -1.610 1.00 81.00 120 SER A N 1
ATOM 861 C CA . SER A 1 120 ? -8.651 0.335 -2.996 1.00 81.00 120 SER A CA 1
ATOM 862 C C . SER A 1 120 ? -7.686 1.022 -3.971 1.00 81.00 120 SER A C 1
ATOM 864 O O . SER A 1 120 ? -7.884 0.926 -5.181 1.00 81.00 120 SER A O 1
ATOM 866 N N . LEU A 1 121 ? -6.633 1.687 -3.476 1.00 74.06 121 LEU A N 1
ATOM 867 C CA . LEU A 1 121 ? -5.555 2.212 -4.318 1.00 74.06 121 LEU A CA 1
ATOM 868 C C . LEU A 1 121 ? -4.828 1.075 -5.063 1.00 74.06 121 LEU A C 1
ATOM 870 O O . LEU A 1 121 ? -4.747 -0.043 -4.539 1.00 74.06 121 LEU A O 1
ATOM 874 N N . PRO A 1 122 ? -4.229 1.345 -6.238 1.00 72.44 122 PRO A N 1
ATOM 875 C CA . PRO A 1 122 ? -3.299 0.420 -6.881 1.00 72.44 122 PRO A CA 1
ATOM 876 C C . PRO A 1 122 ? -2.148 0.019 -5.946 1.00 72.44 122 PRO A C 1
ATOM 878 O O . PRO A 1 122 ? -1.652 0.839 -5.171 1.00 72.44 122 PRO A O 1
ATOM 881 N N . ASP A 1 123 ? -1.708 -1.237 -6.024 1.00 66.38 123 ASP A N 1
ATOM 882 C CA . ASP A 1 123 ? -0.586 -1.728 -5.218 1.00 66.38 123 ASP A CA 1
ATOM 883 C C . ASP A 1 123 ? 0.728 -1.040 -5.622 1.00 66.38 123 ASP A C 1
ATOM 885 O O . ASP A 1 123 ? 1.085 -0.961 -6.799 1.00 66.38 123 ASP A O 1
ATOM 889 N N . GLY A 1 124 ? 1.474 -0.555 -4.631 1.00 67.19 124 GLY A N 1
ATOM 890 C CA . GLY A 1 124 ? 2.695 0.210 -4.849 1.00 67.19 124 GLY A CA 1
ATOM 891 C C . GLY A 1 124 ? 3.251 0.799 -3.557 1.00 67.19 124 GLY A C 1
ATOM 892 O O . GLY A 1 124 ? 2.581 0.819 -2.528 1.00 67.19 124 GLY A O 1
ATOM 893 N N . GLN A 1 125 ? 4.473 1.333 -3.632 1.00 71.75 125 GLN A N 1
ATOM 894 C CA . GLN A 1 125 ? 5.235 1.799 -2.466 1.00 71.75 125 GLN A CA 1
ATOM 895 C C . GLN A 1 125 ? 4.486 2.833 -1.607 1.00 71.75 125 GLN A C 1
ATOM 897 O O . GLN A 1 125 ? 4.665 2.865 -0.393 1.00 71.75 125 GLN A O 1
ATOM 902 N N . GLU A 1 126 ? 3.667 3.686 -2.224 1.00 73.19 126 GLU A N 1
ATOM 903 C CA . GLU A 1 126 ? 2.869 4.685 -1.508 1.00 73.19 126 GLU A CA 1
ATOM 904 C C . GLU A 1 126 ? 1.746 4.039 -0.686 1.00 73.19 126 GLU A C 1
ATOM 906 O O . GLU A 1 126 ? 1.585 4.365 0.488 1.00 73.19 126 GLU A O 1
ATOM 911 N N . LYS A 1 127 ? 1.035 3.060 -1.258 1.00 80.25 127 LYS A N 1
ATOM 912 C CA . LYS A 1 127 ? 0.035 2.262 -0.542 1.00 80.25 127 LYS A CA 1
ATOM 913 C C . LYS A 1 127 ? 0.682 1.470 0.594 1.00 80.25 127 LYS A C 1
ATOM 915 O O . LYS A 1 127 ? 0.184 1.525 1.712 1.00 80.25 127 LYS A O 1
ATOM 920 N N . ASP A 1 128 ? 1.808 0.805 0.330 1.00 76.00 128 ASP A N 1
ATOM 921 C CA . ASP A 1 128 ? 2.560 0.051 1.343 1.00 76.00 128 ASP A CA 1
ATOM 922 C C . ASP A 1 128 ? 2.937 0.956 2.533 1.00 76.00 128 ASP A C 1
ATOM 924 O O . ASP A 1 128 ? 2.656 0.623 3.683 1.00 76.00 128 ASP A O 1
ATOM 928 N N . ALA A 1 129 ? 3.474 2.152 2.260 1.00 80.56 129 ALA A N 1
ATOM 929 C CA . ALA A 1 129 ? 3.835 3.124 3.292 1.00 80.56 129 ALA A CA 1
ATOM 930 C C . ALA A 1 129 ? 2.625 3.633 4.099 1.00 80.56 129 ALA A C 1
ATOM 932 O O . ALA A 1 129 ? 2.731 3.795 5.314 1.00 80.56 129 ALA A O 1
ATOM 933 N N . LEU A 1 130 ? 1.469 3.855 3.460 1.00 84.62 130 LEU A N 1
ATOM 934 C CA . LEU A 1 130 ? 0.231 4.236 4.154 1.00 84.62 130 LEU A CA 1
ATOM 935 C C . LEU A 1 130 ? -0.313 3.106 5.042 1.00 84.62 130 LEU A C 1
ATOM 937 O O . LEU A 1 130 ? -0.830 3.371 6.130 1.00 84.62 130 LEU A O 1
ATOM 941 N N . MET A 1 131 ? -0.180 1.852 4.605 1.00 81.06 131 MET A N 1
ATOM 942 C CA . MET A 1 131 ? -0.565 0.675 5.390 1.00 81.06 131 MET A CA 1
ATOM 943 C C . MET A 1 131 ? 0.352 0.495 6.608 1.00 81.06 131 MET A C 1
ATOM 945 O O . MET A 1 131 ? -0.151 0.277 7.713 1.00 81.06 131 MET A O 1
ATOM 949 N N . ASP A 1 132 ? 1.666 0.669 6.438 1.00 82.69 132 ASP A N 1
ATOM 950 C CA . ASP A 1 132 ? 2.645 0.669 7.533 1.00 82.69 132 ASP A CA 1
ATOM 951 C C . ASP A 1 132 ? 2.381 1.808 8.534 1.00 82.69 132 ASP A C 1
ATOM 953 O O . ASP A 1 132 ? 2.374 1.584 9.747 1.00 82.69 132 ASP A O 1
ATOM 957 N N . GLU A 1 133 ? 2.100 3.025 8.054 1.00 89.25 133 GLU A N 1
ATOM 958 C CA . GLU A 1 133 ? 1.775 4.172 8.911 1.00 89.25 133 GLU A CA 1
ATOM 959 C C . GLU A 1 133 ? 0.479 3.937 9.703 1.00 89.25 133 GLU A C 1
ATOM 961 O O . GLU A 1 133 ? 0.409 4.229 10.899 1.00 89.25 133 GLU A O 1
ATOM 966 N N . GLN A 1 134 ? -0.544 3.355 9.070 1.00 91.44 134 GLN A N 1
ATOM 967 C CA . GLN A 1 134 ? -1.794 3.009 9.743 1.00 91.44 134 GLN A CA 1
ATOM 968 C C . GLN A 1 134 ? -1.599 1.888 10.778 1.00 91.44 134 GLN A C 1
ATOM 970 O O . GLN A 1 134 ? -2.164 1.965 11.872 1.00 91.44 134 GLN A O 1
ATOM 975 N N . ALA A 1 135 ? -0.767 0.883 10.490 1.00 84.50 135 ALA A N 1
ATOM 976 C CA . ALA A 1 135 ? -0.410 -0.161 11.450 1.00 84.50 135 ALA A CA 1
ATOM 977 C C . ALA A 1 135 ? 0.371 0.409 12.650 1.00 84.50 135 ALA A C 1
ATOM 979 O O . ALA A 1 135 ? 0.062 0.083 13.801 1.00 84.50 135 ALA A O 1
ATOM 980 N N . ALA A 1 136 ? 1.321 1.315 12.401 1.00 88.62 136 ALA A N 1
ATOM 981 C CA . ALA A 1 136 ? 2.061 2.026 13.440 1.00 88.62 136 ALA A CA 1
ATOM 982 C C . ALA A 1 136 ? 1.130 2.885 14.314 1.00 88.62 136 ALA A C 1
ATOM 984 O O . ALA A 1 136 ? 1.189 2.785 15.539 1.00 88.62 136 ALA A O 1
ATOM 985 N N . TYR A 1 137 ? 0.208 3.643 13.707 1.00 93.06 137 TYR A N 1
ATOM 986 C CA . TYR A 1 137 ? -0.830 4.403 14.415 1.00 93.06 137 TYR A CA 1
ATOM 987 C C . TYR A 1 137 ? -1.700 3.508 15.315 1.00 93.06 137 TYR A C 1
ATOM 989 O O . TYR A 1 137 ? -1.985 3.878 16.458 1.00 93.06 137 TYR A O 1
ATOM 997 N N . MET A 1 138 ? -2.113 2.329 14.835 1.00 88.62 138 MET A N 1
ATOM 998 C CA . MET A 1 138 ? -2.914 1.389 15.626 1.00 88.62 138 MET A CA 1
ATOM 999 C C . MET A 1 138 ? -2.115 0.795 16.791 1.00 88.62 138 MET A C 1
ATOM 1001 O O . MET A 1 138 ? -2.654 0.647 17.888 1.00 88.62 138 MET A O 1
ATOM 1005 N N . HIS A 1 139 ? -0.832 0.478 16.590 1.00 88.56 139 HIS A N 1
ATOM 1006 C CA . HIS A 1 139 ? 0.050 0.001 17.658 1.00 88.56 139 HIS A CA 1
ATOM 1007 C C . HIS A 1 139 ? 0.274 1.075 18.735 1.00 88.56 139 HIS A C 1
ATOM 1009 O O . HIS A 1 139 ? 0.078 0.813 19.921 1.00 88.56 139 HIS A O 1
ATOM 1015 N N . ASP A 1 140 ? 0.622 2.292 18.316 1.00 89.88 140 ASP A N 1
ATOM 1016 C CA . ASP A 1 140 ? 0.850 3.470 19.161 1.00 89.88 140 ASP A CA 1
ATOM 1017 C C . ASP A 1 140 ? -0.400 3.824 19.989 1.00 89.88 140 ASP A C 1
ATOM 1019 O O . ASP A 1 140 ? -0.355 3.914 21.218 1.00 89.88 140 ASP A O 1
ATOM 1023 N N . THR A 1 141 ? -1.564 3.883 19.336 1.00 89.88 141 THR A N 1
ATOM 1024 C CA . THR A 1 141 ? -2.850 4.155 19.997 1.00 89.88 141 THR A CA 1
ATOM 1025 C C . THR A 1 141 ? -3.232 3.048 20.983 1.00 89.88 141 THR A C 1
ATOM 1027 O O . THR A 1 141 ? -3.646 3.348 22.100 1.00 89.88 141 THR A O 1
ATOM 1030 N N . ASN A 1 142 ? -3.052 1.768 20.635 1.00 88.50 142 ASN A N 1
ATOM 1031 C CA . ASN A 1 142 ? -3.318 0.671 21.573 1.00 88.50 142 ASN A CA 1
ATOM 1032 C C . ASN A 1 142 ? -2.368 0.684 22.779 1.00 88.50 142 ASN A C 1
ATOM 1034 O O . ASN A 1 142 ? -2.807 0.387 23.886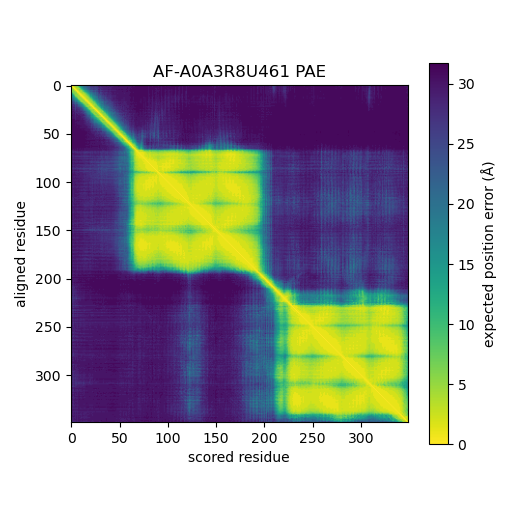 1.00 88.50 142 ASN A O 1
ATOM 1038 N N . ARG A 1 143 ? -1.097 1.056 22.584 1.00 90.38 143 ARG A N 1
ATOM 1039 C CA . ARG A 1 143 ? -0.091 1.174 23.649 1.00 90.38 143 ARG A CA 1
ATOM 1040 C C . ARG A 1 143 ? -0.415 2.295 24.639 1.00 90.38 143 ARG A C 1
ATOM 1042 O O . ARG A 1 143 ? -0.255 2.103 25.840 1.00 90.38 143 ARG A O 1
ATOM 1049 N N . HIS A 1 144 ? -0.835 3.460 24.146 1.00 90.19 144 HIS A N 1
ATOM 1050 C CA . HIS A 1 144 ? -1.030 4.665 24.964 1.00 90.19 144 HIS A CA 1
ATOM 1051 C C . HIS A 1 144 ? -2.483 4.899 25.425 1.00 90.19 144 HIS A C 1
ATOM 1053 O O . HIS A 1 144 ? -2.703 5.694 26.340 1.00 90.19 144 HIS A O 1
ATOM 1059 N N . CYS A 1 145 ? -3.452 4.182 24.847 1.00 93.12 145 CYS A N 1
ATOM 1060 C CA . CYS A 1 145 ? -4.868 4.171 25.234 1.00 93.12 145 CYS A CA 1
ATOM 1061 C C . CYS A 1 145 ? -5.340 2.769 25.687 1.00 93.12 145 CYS A C 1
ATOM 1063 O O . CYS A 1 145 ? -6.439 2.316 25.339 1.00 93.12 145 CYS A O 1
ATOM 1065 N N . ALA A 1 146 ? -4.478 2.047 26.405 1.00 89.19 146 ALA A N 1
ATOM 1066 C CA . ALA A 1 146 ? -4.824 0.805 27.091 1.00 89.19 146 ALA A CA 1
ATOM 1067 C C . ALA A 1 146 ? -5.566 1.079 28.414 1.00 89.19 146 ALA A C 1
ATOM 1069 O O . ALA A 1 146 ? -5.410 2.143 29.008 1.00 89.19 146 ALA A O 1
ATOM 1070 N N . PHE A 1 147 ? -6.339 0.091 28.860 1.00 89.75 147 PHE A N 1
ATOM 1071 C CA . PHE A 1 147 ? -6.985 0.011 30.172 1.00 89.75 147 PHE A CA 1
ATOM 1072 C C . PHE A 1 147 ? -6.814 -1.424 30.681 1.00 89.75 147 PHE A C 1
ATOM 1074 O O . PHE A 1 147 ? -7.044 -2.364 29.913 1.00 89.75 147 PHE A O 1
ATOM 1081 N N . ASN A 1 148 ? -6.407 -1.594 31.937 1.00 88.19 148 ASN A N 1
ATOM 1082 C CA . ASN A 1 148 ? -6.251 -2.894 32.579 1.00 88.19 148 ASN A CA 1
ATOM 1083 C C . ASN A 1 148 ? -7.304 -3.085 33.690 1.00 88.19 148 ASN A C 1
ATOM 1085 O O . ASN A 1 148 ? -7.112 -2.561 34.784 1.00 88.19 148 ASN A O 1
ATOM 1089 N N . PRO A 1 149 ? -8.369 -3.885 33.492 1.00 88.12 149 PRO A N 1
ATOM 1090 C CA . PRO A 1 149 ? -9.429 -4.058 34.492 1.00 88.12 149 PRO A CA 1
ATOM 1091 C C . PRO A 1 149 ? -8.979 -4.707 35.817 1.00 88.12 149 PRO A C 1
ATOM 1093 O O . PRO A 1 149 ? -9.770 -4.744 36.757 1.00 88.12 149 PRO A O 1
ATOM 1096 N N . GLU A 1 150 ? -7.753 -5.236 35.904 1.00 90.44 150 GLU A N 1
ATOM 1097 C CA . GLU A 1 150 ? -7.179 -5.776 37.146 1.00 90.44 150 GLU A CA 1
ATOM 1098 C C . GLU A 1 150 ? -6.456 -4.712 37.996 1.00 90.44 150 GLU A C 1
ATOM 1100 O O . GLU A 1 150 ? -6.313 -4.891 39.206 1.00 90.44 150 GLU A O 1
ATOM 1105 N N . GLU A 1 151 ? -6.014 -3.607 37.384 1.00 87.56 151 GLU A N 1
ATOM 1106 C CA . GLU A 1 151 ? -5.193 -2.556 38.018 1.00 87.56 151 GLU A CA 1
ATOM 1107 C C . GLU A 1 151 ? -5.875 -1.174 38.018 1.00 87.56 151 GLU A C 1
ATOM 1109 O O . GLU A 1 151 ? -5.639 -0.365 38.917 1.00 87.56 151 GLU A O 1
ATOM 1114 N N . ASP A 1 152 ? -6.729 -0.906 37.029 1.00 88.38 152 ASP A N 1
ATOM 1115 C CA . ASP A 1 152 ? -7.337 0.392 36.752 1.00 88.38 152 ASP A CA 1
ATOM 1116 C C . ASP A 1 152 ? -8.783 0.500 37.270 1.00 88.38 152 ASP A C 1
ATOM 1118 O O . ASP A 1 152 ? -9.584 -0.436 37.211 1.00 88.38 152 ASP A O 1
ATOM 1122 N N . GLY A 1 153 ? -9.155 1.695 37.736 1.00 89.69 153 GLY A N 1
ATOM 1123 C CA . GLY A 1 153 ? -10.513 2.018 38.171 1.00 89.69 153 GLY A CA 1
ATOM 1124 C C . GLY A 1 153 ? -11.431 2.522 37.049 1.00 89.69 153 GLY A C 1
ATOM 1125 O O . GLY A 1 153 ? -11.046 2.692 35.893 1.00 89.69 153 GLY A O 1
ATOM 1126 N N . GLN A 1 154 ? -12.677 2.840 37.417 1.00 86.62 154 GLN A N 1
ATOM 1127 C CA . GLN A 1 154 ? -13.681 3.381 36.486 1.00 86.62 154 GLN A CA 1
ATOM 1128 C C . GLN A 1 154 ? -13.271 4.722 35.850 1.00 86.62 154 GLN A C 1
ATOM 1130 O O . GLN A 1 154 ? -13.663 4.995 34.719 1.00 86.62 154 GLN A O 1
ATOM 1135 N N . GLY A 1 155 ? -12.480 5.549 36.545 1.00 87.94 155 GLY A N 1
ATOM 1136 C CA . GLY A 1 155 ? -11.953 6.800 35.984 1.00 87.94 155 GLY A CA 1
ATOM 1137 C C . GLY A 1 155 ? -10.961 6.536 34.851 1.00 87.94 155 GLY A C 1
ATOM 1138 O O . GLY A 1 155 ? -11.139 7.029 33.744 1.00 87.94 155 GLY A O 1
ATOM 1139 N N . GLN A 1 156 ? -9.992 5.652 35.094 1.00 90.75 156 GLN A N 1
ATOM 1140 C CA . GLN A 1 156 ? -8.988 5.234 34.115 1.00 90.75 156 GLN A CA 1
ATOM 1141 C C . GLN A 1 156 ? -9.619 4.557 32.884 1.00 90.75 156 GLN A C 1
ATOM 1143 O O . GLN A 1 156 ? -9.160 4.762 31.761 1.00 90.75 156 GLN A O 1
ATOM 1148 N N . MET A 1 157 ? -10.710 3.806 33.071 1.00 90.69 157 MET A N 1
ATOM 1149 C CA . MET A 1 157 ? -11.520 3.257 31.975 1.00 90.69 157 MET A CA 1
ATOM 1150 C C . MET A 1 157 ? -12.072 4.364 31.057 1.00 90.69 157 MET A C 1
ATOM 1152 O O . MET A 1 157 ? -11.918 4.285 29.836 1.00 90.69 157 MET A O 1
ATOM 1156 N N . LEU A 1 158 ? -12.677 5.412 31.633 1.00 92.69 158 LEU A N 1
ATOM 1157 C CA . LEU A 1 158 ? -13.180 6.567 30.879 1.00 92.69 158 LEU A CA 1
ATOM 1158 C C . LEU A 1 158 ? -12.033 7.364 30.233 1.00 92.69 158 LEU A C 1
ATOM 1160 O O . LEU A 1 158 ? -12.143 7.768 29.075 1.00 92.69 158 LEU A O 1
ATOM 1164 N N . ASP A 1 159 ? -10.901 7.526 30.925 1.00 91.06 159 ASP A N 1
ATOM 1165 C CA . ASP A 1 159 ? -9.704 8.185 30.388 1.00 91.06 159 ASP A CA 1
ATOM 1166 C C . ASP A 1 159 ? -9.120 7.446 29.177 1.00 91.06 159 ASP A C 1
ATOM 1168 O O . ASP A 1 159 ? -8.609 8.089 28.251 1.00 91.06 159 ASP A O 1
ATOM 1172 N N . ALA A 1 160 ? -9.166 6.110 29.171 1.00 91.50 160 ALA A N 1
ATOM 1173 C CA . ALA A 1 160 ? -8.708 5.265 28.070 1.00 91.50 160 ALA A CA 1
ATOM 1174 C C . ALA A 1 160 ? -9.679 5.280 26.876 1.00 91.50 160 ALA A C 1
ATOM 1176 O O . ALA A 1 160 ? -9.232 5.340 25.729 1.00 91.50 160 ALA A O 1
ATOM 1177 N N . GLN A 1 161 ? -10.995 5.309 27.115 1.00 93.94 161 GLN A N 1
ATOM 1178 C CA . GLN A 1 161 ? -11.992 5.556 26.063 1.00 93.94 161 GLN A CA 1
ATOM 1179 C C . GLN A 1 161 ? -11.807 6.946 25.439 1.00 93.94 161 GLN A C 1
ATOM 1181 O O . GLN A 1 161 ? -11.644 7.053 24.227 1.00 93.94 161 GLN A O 1
ATOM 1186 N N . SER A 1 162 ? -11.736 8.002 26.256 1.00 95.44 162 SER A N 1
ATOM 1187 C CA . SER A 1 162 ? -11.499 9.380 25.800 1.00 95.44 162 SER A CA 1
ATOM 1188 C C . SER A 1 162 ? -10.196 9.500 24.997 1.00 95.44 162 SER A C 1
ATOM 1190 O O . SER A 1 162 ? -10.145 10.160 23.958 1.00 95.44 162 SER A O 1
ATOM 1192 N N . CYS A 1 163 ? -9.146 8.779 25.401 1.00 96.38 163 CYS A N 1
ATOM 1193 C CA . CYS A 1 163 ? -7.906 8.640 24.633 1.00 96.38 163 CYS A CA 1
ATOM 1194 C C . CYS A 1 163 ? -8.149 8.079 23.219 1.00 96.38 163 CYS A C 1
ATOM 1196 O O . CYS A 1 163 ? -7.687 8.668 22.239 1.00 96.38 163 CYS A O 1
ATOM 1198 N N . ARG A 1 164 ? -8.902 6.973 23.103 1.00 96.75 164 ARG A N 1
ATOM 1199 C CA . ARG A 1 164 ? -9.249 6.342 21.816 1.00 96.75 164 ARG A CA 1
ATOM 1200 C C . ARG A 1 164 ? -10.114 7.250 20.952 1.00 96.75 164 ARG A C 1
ATOM 1202 O O . ARG A 1 164 ? -9.799 7.412 19.780 1.00 96.75 164 ARG A O 1
ATOM 1209 N N . ILE A 1 165 ? -11.135 7.885 21.527 1.00 97.38 165 ILE A N 1
ATOM 1210 C CA . ILE A 1 165 ? -12.013 8.834 20.827 1.00 97.38 165 ILE A CA 1
ATOM 1211 C C . ILE A 1 165 ? -11.180 9.956 20.204 1.00 97.38 165 ILE A C 1
ATOM 1213 O O . ILE A 1 165 ? -11.238 10.151 18.993 1.00 97.38 165 ILE A O 1
ATOM 1217 N N . ASN A 1 166 ? -10.337 10.629 20.997 1.00 97.62 166 ASN A N 1
ATOM 1218 C CA . ASN A 1 166 ? -9.488 11.717 20.506 1.00 97.62 166 ASN A CA 1
ATOM 1219 C C . ASN A 1 166 ? -8.533 11.255 19.390 1.00 97.62 166 ASN A C 1
ATOM 1221 O O . ASN A 1 166 ? -8.419 11.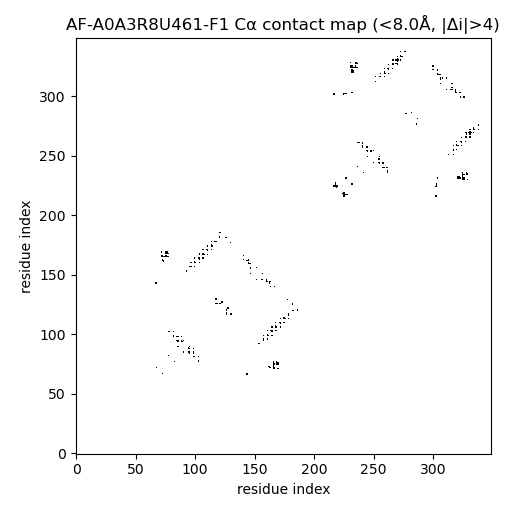910 18.351 1.00 97.62 166 ASN A O 1
ATOM 1225 N N . ARG A 1 167 ? -7.880 10.098 19.561 1.00 97.56 167 ARG A N 1
ATOM 1226 C CA . ARG A 1 167 ? -6.960 9.542 18.557 1.00 97.56 167 ARG A CA 1
ATOM 1227 C C . ARG A 1 167 ? -7.666 9.197 17.248 1.00 97.56 167 ARG A C 1
ATOM 1229 O O . ARG A 1 167 ? -7.194 9.608 16.187 1.00 97.56 167 ARG A O 1
ATOM 1236 N N . THR A 1 168 ? -8.814 8.526 17.313 1.00 96.88 168 THR A N 1
ATOM 1237 C CA . THR A 1 168 ? -9.599 8.143 16.131 1.00 96.88 168 THR A CA 1
ATOM 1238 C C . THR A 1 168 ? -10.180 9.374 15.435 1.00 96.88 168 THR A C 1
ATOM 1240 O O . THR A 1 168 ? -10.026 9.513 14.221 1.00 96.88 168 THR A O 1
ATOM 1243 N N . ALA A 1 169 ? -10.754 10.317 16.188 1.00 98.00 169 ALA A N 1
ATOM 1244 C CA . ALA A 1 169 ? -11.308 11.567 15.666 1.00 98.00 169 ALA A CA 1
ATOM 1245 C C . ALA A 1 169 ? -10.268 12.416 14.916 1.00 98.00 169 ALA A C 1
ATOM 1247 O O . ALA A 1 169 ? -10.564 12.932 13.840 1.00 98.00 169 ALA A O 1
ATOM 1248 N N . ASN A 1 170 ? -9.037 12.505 15.432 1.00 97.38 170 ASN A N 1
ATOM 1249 C CA . ASN A 1 170 ? -7.928 13.181 14.752 1.00 97.38 170 ASN A CA 1
ATOM 1250 C C . ASN A 1 170 ? -7.391 12.393 13.545 1.00 97.38 170 ASN A C 1
ATOM 1252 O O . ASN A 1 170 ? -6.959 12.997 12.559 1.00 97.38 170 ASN A O 1
ATOM 1256 N N . ARG A 1 171 ? -7.413 11.052 13.587 1.00 97.25 171 ARG A N 1
ATOM 1257 C CA . ARG A 1 171 ? -6.910 10.220 12.484 1.00 97.25 171 ARG A CA 1
ATOM 1258 C C . ARG A 1 171 ? -7.824 10.246 11.261 1.00 97.25 171 ARG A C 1
ATOM 1260 O O . ARG A 1 171 ? -7.298 10.220 10.157 1.00 97.25 171 ARG A O 1
ATOM 1267 N N . VAL A 1 172 ? -9.147 10.348 11.423 1.00 96.88 172 VAL A N 1
ATOM 1268 C CA . VAL A 1 172 ? -10.115 10.416 10.304 1.00 96.88 172 VAL A CA 1
ATOM 1269 C C . VAL A 1 172 ? -9.749 11.474 9.241 1.00 96.88 172 VAL A C 1
ATOM 1271 O O . VAL A 1 172 ? -9.555 11.087 8.086 1.00 96.88 172 VAL A O 1
ATOM 1274 N N . PRO A 1 173 ? -9.611 12.779 9.562 1.00 96.81 173 PRO A N 1
ATOM 1275 C CA . PRO A 1 173 ? -9.268 13.794 8.564 1.00 96.81 173 PRO A CA 1
ATOM 1276 C C . PRO A 1 173 ? -7.833 13.651 8.041 1.00 96.81 173 PRO A C 1
ATOM 1278 O O . PRO A 1 173 ? -7.594 13.910 6.863 1.00 96.81 173 PRO A O 1
ATOM 1281 N N . ALA A 1 174 ? -6.886 13.198 8.872 1.00 95.12 174 ALA A N 1
ATOM 1282 C CA . ALA A 1 174 ? -5.515 12.939 8.433 1.00 95.12 174 ALA A CA 1
ATOM 1283 C C . ALA A 1 174 ? -5.456 11.804 7.394 1.00 95.12 174 ALA A C 1
ATOM 1285 O O . ALA A 1 174 ? -4.807 11.945 6.360 1.00 95.12 174 ALA A O 1
ATOM 1286 N N . LEU A 1 175 ? -6.179 10.705 7.634 1.00 95.06 175 LEU A N 1
ATOM 1287 C CA . LEU A 1 175 ? -6.241 9.559 6.730 1.00 95.06 175 LEU A CA 1
ATOM 1288 C C . LEU A 1 175 ? -7.015 9.889 5.445 1.00 95.06 175 LEU A C 1
ATOM 1290 O O . LEU A 1 175 ? -6.607 9.443 4.378 1.00 95.06 175 LEU A O 1
ATOM 1294 N N . SER A 1 176 ? -8.064 10.721 5.528 1.00 95.69 176 SER A N 1
ATOM 1295 C CA . SER A 1 176 ? -8.731 11.281 4.341 1.00 95.69 176 SER A CA 1
ATOM 1296 C C . SER A 1 176 ? -7.742 12.059 3.479 1.00 95.69 176 SER A C 1
ATOM 1298 O O . SER A 1 176 ? -7.605 11.744 2.307 1.00 95.69 176 SER A O 1
ATOM 1300 N N . ALA A 1 177 ? -7.003 13.014 4.055 1.00 96.06 177 ALA A N 1
ATOM 1301 C CA . ALA A 1 177 ? -6.055 13.834 3.300 1.00 96.06 177 ALA A CA 1
ATOM 1302 C C . ALA A 1 177 ? -4.933 12.997 2.656 1.00 96.06 177 ALA A C 1
ATOM 1304 O O . ALA A 1 177 ? -4.542 13.254 1.519 1.00 96.06 177 ALA A O 1
ATOM 1305 N N . LEU A 1 178 ? -4.441 11.969 3.356 1.00 92.12 178 LEU A N 1
ATOM 1306 C CA . LEU A 1 178 ? -3.477 11.013 2.807 1.00 92.12 178 LEU A CA 1
ATOM 1307 C C . LEU A 1 178 ? -4.066 10.209 1.633 1.00 92.12 178 LEU A C 1
ATOM 1309 O O . LEU A 1 178 ? -3.404 10.074 0.603 1.00 92.12 178 LEU A O 1
ATOM 1313 N N . ALA A 1 179 ? -5.311 9.734 1.753 1.00 89.38 179 ALA A N 1
ATOM 1314 C CA . ALA A 1 179 ? -6.023 9.056 0.671 1.00 89.38 179 ALA A CA 1
ATOM 1315 C C . ALA A 1 179 ? -6.262 9.989 -0.530 1.00 89.38 179 ALA A C 1
ATOM 1317 O O . ALA A 1 179 ? -5.942 9.615 -1.653 1.00 89.38 179 ALA A O 1
ATOM 1318 N N . ASP A 1 180 ? -6.730 11.220 -0.300 1.00 93.81 180 ASP A N 1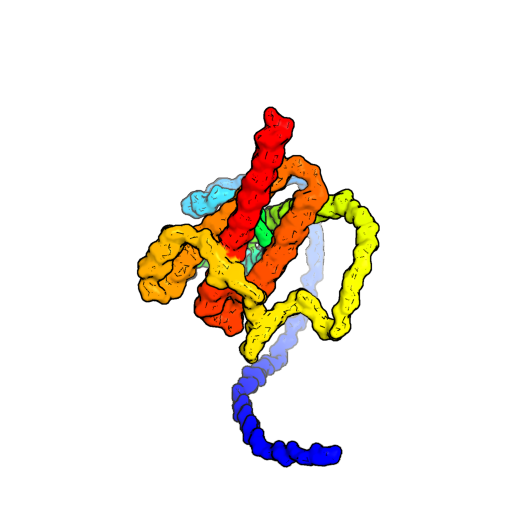
ATOM 1319 C CA . ASP A 1 180 ? -6.966 12.238 -1.334 1.00 93.81 180 ASP A CA 1
ATOM 1320 C C . ASP A 1 180 ? -5.679 12.533 -2.134 1.00 93.81 180 ASP A C 1
ATOM 1322 O O . ASP A 1 180 ? -5.699 12.641 -3.363 1.00 93.81 180 ASP A O 1
ATOM 1326 N N . MET A 1 181 ? -4.534 12.630 -1.446 1.00 90.06 181 MET A N 1
ATOM 1327 C CA . MET A 1 181 ? -3.225 12.856 -2.071 1.00 90.06 181 MET A CA 1
ATOM 1328 C C . MET A 1 181 ? -2.744 11.655 -2.895 1.00 90.06 181 MET A C 1
ATOM 1330 O O . MET A 1 181 ? -2.225 11.851 -3.996 1.00 90.06 181 MET A O 1
ATOM 1334 N N . ALA A 1 182 ? -2.923 10.433 -2.392 1.00 84.19 182 ALA A N 1
ATOM 1335 C CA . ALA A 1 182 ? -2.540 9.210 -3.093 1.00 84.19 182 ALA A CA 1
ATOM 1336 C C . ALA A 1 182 ? -3.447 8.928 -4.306 1.00 84.19 182 ALA A C 1
ATOM 1338 O O . ALA A 1 182 ? -2.952 8.607 -5.387 1.00 84.19 182 ALA A O 1
ATOM 1339 N N . GLU A 1 183 ? -4.762 9.138 -4.174 1.00 84.44 183 GLU A N 1
ATOM 1340 C CA . GLU A 1 183 ? -5.718 9.080 -5.288 1.00 84.44 183 GLU A CA 1
ATOM 1341 C C . GLU A 1 183 ? -5.359 10.106 -6.373 1.00 84.44 183 GLU A C 1
ATOM 1343 O O . GLU A 1 183 ? -5.318 9.758 -7.552 1.00 84.44 183 GLU A O 1
ATOM 1348 N N . SER A 1 184 ? -5.016 11.342 -5.988 1.00 85.88 184 SER A N 1
ATOM 1349 C CA . SER A 1 184 ? -4.599 12.391 -6.933 1.00 85.88 184 SER A CA 1
ATOM 1350 C C . SER A 1 184 ? -3.311 12.031 -7.685 1.00 85.88 184 SER A C 1
ATOM 1352 O O . SER A 1 184 ? -3.201 12.297 -8.879 1.00 85.88 184 SER A O 1
ATOM 1354 N N . ARG A 1 185 ? -2.333 11.399 -7.019 1.00 78.38 185 ARG A N 1
ATOM 1355 C CA . ARG A 1 185 ? -1.093 10.915 -7.661 1.00 78.38 185 ARG A CA 1
ATOM 1356 C C . ARG A 1 185 ? -1.355 9.755 -8.615 1.00 78.38 185 ARG A C 1
ATOM 1358 O O . ARG A 1 185 ? -0.822 9.759 -9.722 1.00 78.38 185 ARG A O 1
ATOM 1365 N N . ALA A 1 186 ? -2.199 8.803 -8.221 1.00 70.62 186 ALA A N 1
ATOM 1366 C CA . ALA A 1 186 ? -2.620 7.707 -9.088 1.00 70.62 186 ALA A CA 1
ATOM 1367 C C . ALA A 1 186 ? -3.374 8.226 -10.328 1.00 70.62 186 ALA A C 1
ATOM 1369 O O . ALA A 1 186 ? -3.123 7.769 -11.439 1.00 70.62 186 ALA A O 1
ATOM 1370 N N . GLN A 1 187 ? -4.244 9.227 -10.160 1.00 74.25 187 GLN A N 1
ATOM 1371 C CA . GLN A 1 187 ? -4.943 9.889 -11.265 1.00 74.25 187 GLN A CA 1
ATOM 1372 C C . GLN A 1 187 ? -3.994 10.674 -12.176 1.00 74.25 187 GLN A C 1
ATOM 1374 O O . GLN A 1 187 ? -4.152 10.599 -13.390 1.00 74.25 187 GLN A O 1
ATOM 1379 N N . GLN A 1 188 ? -2.995 11.378 -11.629 1.00 70.75 188 GLN A N 1
ATOM 1380 C CA . GLN A 1 188 ? -1.989 12.069 -12.442 1.00 70.75 188 GLN A CA 1
ATOM 1381 C C . GLN A 1 188 ? -1.180 11.077 -13.285 1.00 70.75 188 GLN A C 1
ATOM 1383 O O . GLN A 1 188 ? -1.007 11.315 -14.473 1.00 70.75 188 GLN A O 1
ATOM 1388 N N . ALA A 1 189 ? -0.766 9.938 -12.718 1.00 61.81 189 ALA A N 1
ATOM 1389 C CA . ALA A 1 189 ? -0.068 8.897 -13.473 1.00 61.81 189 ALA A CA 1
ATOM 1390 C C . ALA A 1 189 ? -0.912 8.366 -14.652 1.00 61.81 189 ALA A C 1
ATOM 1392 O O . ALA A 1 189 ? -0.398 8.220 -15.756 1.00 61.81 189 ALA A O 1
ATOM 1393 N N . ILE A 1 190 ? -2.220 8.160 -14.448 1.00 59.41 190 ILE A N 1
ATOM 1394 C CA . ILE A 1 190 ? -3.158 7.747 -15.509 1.00 59.41 190 ILE A CA 1
ATOM 1395 C C . ILE A 1 190 ? -3.384 8.871 -16.542 1.00 59.41 190 ILE A C 1
ATOM 1397 O O . ILE A 1 190 ? -3.548 8.599 -17.731 1.00 59.41 190 ILE A O 1
ATOM 1401 N N . ALA A 1 191 ? -3.407 10.137 -16.115 1.00 51.28 191 ALA A N 1
ATOM 1402 C CA . ALA A 1 191 ? -3.573 11.286 -17.006 1.00 51.28 191 ALA A CA 1
ATOM 1403 C C . ALA A 1 191 ? -2.333 11.520 -17.886 1.00 51.28 191 ALA A C 1
ATOM 1405 O O . ALA A 1 191 ? -2.477 11.766 -19.084 1.00 51.28 191 ALA A O 1
ATOM 1406 N N . ASP A 1 192 ? -1.134 11.359 -17.317 1.00 48.19 192 ASP A N 1
ATOM 1407 C CA . ASP A 1 192 ? 0.144 11.411 -18.034 1.00 48.19 192 ASP A CA 1
ATOM 1408 C C . ASP A 1 192 ? 0.235 10.290 -19.097 1.00 48.19 192 ASP A C 1
ATOM 1410 O O . ASP A 1 192 ? 0.811 10.497 -20.166 1.00 48.19 192 ASP A O 1
ATOM 1414 N N . GLU A 1 193 ? -0.392 9.128 -18.858 1.00 49.19 193 GLU A N 1
ATOM 1415 C CA . GLU A 1 193 ? -0.569 8.061 -19.860 1.00 49.19 193 GLU A CA 1
ATOM 1416 C C . GLU A 1 193 ? -1.642 8.391 -20.923 1.00 49.19 193 GLU A C 1
ATOM 1418 O O . GLU A 1 193 ? -1.539 7.934 -22.063 1.00 49.19 193 GLU A O 1
ATOM 1423 N N . GLN A 1 194 ? -2.667 9.190 -20.595 1.00 42.97 194 GLN A N 1
ATOM 1424 C CA . GLN A 1 194 ? -3.790 9.506 -21.495 1.00 42.97 194 GLN A CA 1
ATOM 1425 C C . GLN A 1 194 ? -3.580 10.715 -22.419 1.00 42.97 194 GLN A C 1
ATOM 1427 O O . GLN A 1 194 ? -4.248 10.791 -23.455 1.00 42.97 194 GLN A O 1
ATOM 1432 N N . GLU A 1 195 ? -2.676 11.650 -22.107 1.00 30.84 195 GLU A N 1
ATOM 1433 C CA . GLU A 1 195 ? -2.383 12.782 -23.009 1.00 30.84 195 GLU A CA 1
ATOM 1434 C C . GLU A 1 195 ? -1.636 12.334 -24.291 1.00 30.84 195 GLU A C 1
ATOM 1436 O O . GLU A 1 195 ? -1.658 13.022 -25.317 1.00 30.84 195 GLU A O 1
ATOM 1441 N N . TRP A 1 196 ? -1.085 11.112 -24.304 1.00 28.20 196 TRP A N 1
ATOM 1442 C CA . TRP A 1 196 ? -0.675 10.420 -25.528 1.00 28.20 196 TRP A CA 1
ATOM 1443 C C . TRP A 1 196 ? -1.898 9.868 -26.282 1.00 28.20 196 TRP A C 1
ATOM 1445 O O . TRP A 1 196 ? -2.330 8.729 -26.100 1.00 28.20 196 TRP A O 1
ATOM 1455 N N . ALA A 1 197 ? -2.456 10.660 -27.199 1.00 29.88 197 ALA A N 1
ATOM 1456 C CA . ALA A 1 197 ? -3.498 10.176 -28.103 1.00 29.88 197 ALA A CA 1
ATOM 1457 C C . ALA A 1 197 ? -2.922 9.147 -29.109 1.00 29.88 197 ALA A C 1
ATOM 1459 O O . ALA A 1 197 ? -2.069 9.510 -29.928 1.00 29.88 197 ALA A O 1
ATOM 1460 N N . PRO A 1 198 ? -3.391 7.882 -29.135 1.00 35.66 198 PRO A N 1
ATOM 1461 C CA . PRO A 1 198 ? -2.883 6.895 -30.080 1.00 35.66 198 PRO A CA 1
ATOM 1462 C C . PRO A 1 198 ? -3.278 7.252 -31.518 1.00 35.66 198 PRO A C 1
ATOM 1464 O O . PRO A 1 198 ? -4.451 7.467 -31.835 1.00 35.66 198 PRO A O 1
ATOM 1467 N N . VAL A 1 199 ? -2.299 7.247 -32.426 1.00 30.23 199 VAL A N 1
ATOM 1468 C CA . VAL A 1 199 ? -2.556 7.335 -33.871 1.00 30.23 199 VAL A CA 1
ATOM 1469 C C . VAL A 1 199 ? -3.441 6.145 -34.281 1.00 30.23 199 VAL A C 1
ATOM 1471 O O . VAL A 1 199 ? -3.063 5.002 -34.003 1.00 30.23 199 VAL A O 1
ATOM 1474 N N . PRO A 1 200 ? -4.589 6.358 -34.959 1.00 28.03 200 PRO A N 1
ATOM 1475 C CA . PRO A 1 200 ? -5.520 5.283 -35.287 1.00 28.03 200 PRO A CA 1
ATOM 1476 C C . PRO A 1 200 ? -4.899 4.329 -36.312 1.00 28.03 200 PRO A C 1
ATOM 1478 O O . PRO A 1 200 ? -4.939 4.548 -37.524 1.00 28.03 200 PRO A O 1
ATOM 1481 N N . THR A 1 201 ? -4.314 3.242 -35.814 1.00 29.50 201 THR A N 1
ATOM 1482 C CA . THR A 1 201 ? -3.695 2.204 -36.632 1.00 29.5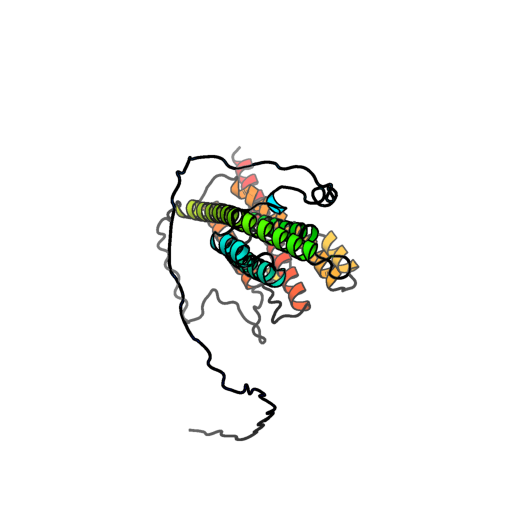0 201 THR A CA 1
ATOM 1483 C C . THR A 1 201 ? -4.743 1.178 -37.041 1.00 29.50 201 THR A C 1
ATOM 1485 O O . THR A 1 201 ? -5.123 0.281 -36.293 1.00 29.50 201 THR A O 1
ATOM 1488 N N . THR A 1 202 ? -5.201 1.288 -38.286 1.00 33.00 202 THR A N 1
ATOM 1489 C CA . THR A 1 202 ? -6.033 0.284 -38.953 1.00 33.00 202 THR A CA 1
ATOM 1490 C C . THR A 1 202 ? -5.257 -1.017 -39.181 1.00 33.00 202 THR A C 1
ATOM 1492 O O . THR A 1 202 ? -4.809 -1.312 -40.288 1.00 33.00 202 THR A O 1
ATOM 1495 N N . GLN A 1 203 ? -5.139 -1.851 -38.147 1.00 30.22 203 GLN A N 1
ATOM 1496 C CA . GLN A 1 203 ? -4.780 -3.258 -38.310 1.00 30.22 203 GLN A CA 1
ATOM 1497 C C . GLN A 1 203 ? -6.028 -4.139 -38.271 1.00 30.22 203 GLN A C 1
ATOM 1499 O O . GLN A 1 203 ? -6.673 -4.314 -37.239 1.00 30.22 203 GLN A O 1
ATOM 1504 N N . LYS A 1 204 ? -6.348 -4.754 -39.416 1.00 29.72 204 LYS A N 1
ATOM 1505 C CA . LYS A 1 204 ? -7.260 -5.900 -39.460 1.00 29.72 204 LYS A CA 1
ATOM 1506 C C . LYS A 1 204 ? -6.619 -7.062 -38.697 1.00 29.72 204 LYS A C 1
ATOM 1508 O O . LYS A 1 204 ? -5.731 -7.726 -39.231 1.00 29.72 204 LYS A O 1
ATOM 1513 N N . ARG A 1 205 ? -7.099 -7.333 -37.481 1.00 31.20 205 ARG A N 1
ATOM 1514 C CA . ARG A 1 205 ? -6.854 -8.609 -36.790 1.00 31.20 205 ARG A CA 1
ATOM 1515 C C . ARG A 1 205 ? -7.418 -9.738 -37.665 1.00 31.20 205 ARG A C 1
ATOM 1517 O O . ARG A 1 205 ? -8.507 -9.599 -38.227 1.00 31.20 205 ARG A O 1
ATOM 1524 N N . ALA A 1 206 ? -6.670 -10.826 -37.827 1.00 29.06 206 ALA A N 1
ATOM 1525 C CA . ALA A 1 206 ? -7.153 -11.991 -38.561 1.00 29.06 206 ALA A CA 1
ATOM 1526 C C . ALA A 1 206 ? -8.321 -12.644 -37.802 1.00 29.06 206 ALA A C 1
ATOM 1528 O O . ALA A 1 206 ? -8.298 -12.723 -36.575 1.00 29.06 206 ALA A O 1
ATOM 1529 N N . THR A 1 207 ? -9.334 -13.116 -38.527 1.00 31.52 207 THR A N 1
ATOM 1530 C CA . THR A 1 207 ? -10.473 -13.836 -37.945 1.00 31.52 207 THR A CA 1
ATOM 1531 C C . THR A 1 207 ? -10.030 -15.197 -37.417 1.00 31.52 207 THR A C 1
ATOM 1533 O O . THR A 1 207 ? -9.777 -16.108 -38.207 1.00 31.52 207 THR A O 1
ATOM 1536 N N . VAL A 1 208 ? -9.982 -15.343 -36.094 1.00 34.88 208 VAL A N 1
ATOM 1537 C CA . VAL A 1 208 ? -9.979 -16.651 -35.430 1.00 34.88 208 VAL A CA 1
ATOM 1538 C C . VAL A 1 208 ? -11.423 -17.151 -35.411 1.00 34.88 208 VAL A C 1
ATOM 1540 O O . VAL A 1 208 ? -12.319 -16.452 -34.946 1.00 34.88 208 VAL A O 1
ATOM 1543 N N . THR A 1 209 ? -11.668 -18.330 -35.977 1.00 40.19 209 THR A N 1
ATOM 1544 C CA . THR A 1 209 ? -13.003 -18.940 -36.029 1.00 40.19 209 THR A CA 1
ATOM 1545 C C . THR A 1 209 ? -13.218 -19.849 -34.823 1.00 40.19 209 THR A C 1
ATOM 1547 O O . THR A 1 209 ? -12.734 -20.981 -34.818 1.00 40.19 209 THR A O 1
ATOM 1550 N N . GLY A 1 210 ? -13.959 -19.357 -33.832 1.00 43.06 210 GLY A N 1
ATOM 1551 C CA . GLY A 1 210 ? -14.369 -20.095 -32.637 1.00 43.06 210 GLY A CA 1
ATOM 1552 C C . GLY A 1 210 ? -14.469 -19.164 -31.432 1.00 43.06 210 GLY A C 1
ATOM 1553 O O . GLY A 1 210 ? -13.564 -18.362 -31.216 1.00 43.06 210 GLY A O 1
ATOM 1554 N N . ASP A 1 211 ? -15.556 -19.270 -30.667 1.00 42.06 211 ASP A N 1
ATOM 1555 C CA . ASP A 1 211 ? -15.835 -18.446 -29.483 1.00 42.06 211 ASP A CA 1
ATOM 1556 C C . ASP A 1 211 ? -14.972 -18.875 -28.281 1.00 42.06 211 ASP A C 1
ATOM 1558 O O . ASP A 1 211 ? -15.464 -19.403 -27.285 1.00 42.06 211 ASP A O 1
ATOM 1562 N N . VAL A 1 212 ? -13.658 -18.682 -28.398 1.00 49.97 212 VAL A N 1
ATOM 1563 C CA . VAL A 1 212 ? -12.688 -18.859 -27.314 1.00 49.97 212 VAL A CA 1
ATOM 1564 C C . VAL A 1 212 ? -12.030 -17.513 -27.066 1.00 49.97 212 VAL A C 1
ATOM 1566 O O . VAL A 1 212 ? -11.404 -16.948 -27.964 1.00 49.97 212 VAL A O 1
ATOM 1569 N N . ASP A 1 213 ? -12.186 -17.003 -25.848 1.00 47.38 213 ASP A N 1
ATOM 1570 C CA . ASP A 1 213 ? -11.492 -15.805 -25.391 1.00 47.38 213 ASP A CA 1
ATOM 1571 C C . ASP A 1 213 ? -9.969 -16.057 -25.430 1.00 47.38 213 ASP A C 1
ATOM 1573 O O . ASP A 1 213 ? -9.491 -16.964 -24.742 1.00 47.38 213 ASP A O 1
ATOM 1577 N N . PRO A 1 214 ? -9.190 -15.312 -26.242 1.00 50.41 214 PRO A N 1
ATOM 1578 C CA . PRO A 1 214 ? -7.748 -15.515 -26.358 1.00 50.41 214 PRO A CA 1
ATOM 1579 C C . PRO A 1 214 ? -6.965 -15.086 -25.107 1.00 50.41 214 PRO A C 1
ATOM 1581 O O . PRO A 1 214 ? -5.757 -15.315 -25.062 1.00 50.41 214 PRO A O 1
ATOM 1584 N N . GLU A 1 215 ? -7.618 -14.456 -24.126 1.00 53.09 215 GLU A N 1
ATOM 1585 C CA . GLU A 1 215 ? -7.030 -14.028 -22.850 1.00 53.09 215 GLU A CA 1
ATOM 1586 C C . GLU A 1 215 ? -7.426 -14.955 -21.681 1.00 53.09 215 GLU A C 1
ATOM 1588 O O . GLU A 1 215 ? -6.910 -14.810 -20.571 1.00 53.09 215 GLU A O 1
ATOM 1593 N N . ALA A 1 216 ? -8.286 -15.955 -21.919 1.00 54.94 216 ALA A N 1
ATOM 1594 C CA . ALA A 1 216 ? -8.622 -16.960 -20.914 1.00 54.94 216 ALA A CA 1
ATOM 1595 C C . ALA A 1 216 ? -7.430 -17.905 -20.643 1.00 54.94 216 ALA A C 1
ATOM 1597 O O . ALA A 1 216 ? -6.821 -18.418 -21.588 1.00 54.94 216 ALA A O 1
ATOM 1598 N N . PRO A 1 217 ? -7.098 -18.191 -19.368 1.00 59.53 217 PRO A N 1
ATOM 1599 C CA . PRO A 1 217 ? -6.024 -19.117 -19.043 1.00 59.53 217 PRO A CA 1
ATOM 1600 C C . PRO A 1 217 ? -6.376 -20.541 -19.484 1.00 59.53 217 PRO A C 1
ATOM 1602 O O . PRO A 1 217 ? -7.496 -21.011 -19.277 1.00 59.53 217 PRO A O 1
ATOM 1605 N N . ILE A 1 218 ? -5.395 -21.254 -20.041 1.00 63.72 218 ILE A N 1
ATOM 1606 C CA . ILE A 1 218 ? -5.505 -22.702 -20.257 1.00 63.72 218 ILE A CA 1
ATOM 1607 C C . ILE A 1 218 ? -5.625 -23.353 -18.878 1.00 63.72 218 ILE A C 1
ATOM 1609 O O . ILE A 1 218 ? -4.777 -23.099 -18.029 1.00 63.72 218 ILE A O 1
ATOM 1613 N N . LEU A 1 219 ? -6.653 -24.169 -18.645 1.00 62.94 219 LEU A N 1
ATOM 1614 C CA . LEU A 1 219 ? -6.847 -24.864 -17.370 1.00 62.94 219 LEU A CA 1
ATOM 1615 C C . LEU A 1 219 ? -6.408 -26.333 -17.463 1.00 62.94 219 LEU A C 1
ATOM 1617 O O . LEU A 1 219 ? -6.537 -26.952 -18.521 1.00 62.94 219 LEU A O 1
ATOM 1621 N N . ASP A 1 220 ? -5.899 -26.880 -16.360 1.00 59.38 220 ASP A N 1
ATOM 1622 C CA . ASP A 1 220 ? -5.672 -28.318 -16.186 1.00 59.38 220 ASP A CA 1
ATOM 1623 C C . ASP A 1 220 ? -6.963 -29.080 -15.813 1.00 59.38 220 ASP A C 1
ATOM 1625 O O . ASP A 1 220 ? -8.054 -28.506 -15.757 1.00 59.38 220 ASP A O 1
ATOM 1629 N N . GLU A 1 221 ? -6.855 -30.397 -15.596 1.00 57.56 221 GLU A N 1
ATOM 1630 C CA . GLU A 1 221 ? -7.998 -31.265 -15.258 1.00 57.56 221 GLU A CA 1
ATOM 1631 C C . GLU A 1 221 ? -8.664 -30.895 -13.916 1.00 57.56 221 GLU A C 1
ATOM 1633 O O . GLU A 1 221 ? -9.849 -31.175 -13.729 1.00 57.56 221 GLU A O 1
ATOM 1638 N N . ASP A 1 222 ? -7.933 -30.216 -13.025 1.00 59.88 222 ASP A N 1
ATOM 1639 C CA . ASP A 1 222 ? -8.400 -29.733 -11.722 1.00 59.88 222 ASP A CA 1
ATOM 1640 C C . ASP A 1 222 ? -8.923 -28.278 -11.779 1.00 59.88 222 ASP A C 1
ATOM 1642 O O . ASP A 1 222 ? -9.409 -27.742 -10.779 1.00 59.88 222 ASP A O 1
ATOM 1646 N N . GLY A 1 223 ? -8.867 -27.629 -12.949 1.00 59.22 223 GLY A N 1
ATOM 1647 C CA . GLY A 1 223 ? -9.341 -26.261 -13.169 1.00 59.22 223 GLY A CA 1
ATOM 1648 C C . GLY A 1 223 ? -8.336 -25.159 -12.813 1.00 59.22 223 GLY A C 1
ATOM 1649 O O . GLY A 1 223 ? -8.727 -23.991 -12.745 1.00 59.22 223 GLY A O 1
ATOM 1650 N N . ASN A 1 224 ? -7.057 -25.483 -12.595 1.00 59.78 224 ASN A N 1
ATOM 1651 C CA . ASN A 1 224 ? -6.007 -24.500 -12.311 1.00 59.78 224 ASN A CA 1
ATOM 1652 C C . ASN A 1 224 ? -5.358 -23.979 -13.607 1.00 59.78 224 ASN A C 1
ATOM 1654 O O . ASN A 1 224 ? -5.203 -24.746 -14.557 1.00 59.78 224 ASN A O 1
ATOM 1658 N N . PRO A 1 225 ? -4.916 -22.706 -13.667 1.00 62.28 225 PRO A N 1
ATOM 1659 C CA . PRO A 1 225 ? -4.156 -22.180 -14.801 1.00 62.28 225 PRO A CA 1
ATOM 1660 C C . PRO A 1 225 ? -2.856 -22.960 -15.068 1.00 62.28 225 PRO A C 1
ATOM 1662 O O . PRO A 1 225 ? -1.896 -22.886 -14.301 1.00 62.28 225 PRO A O 1
ATOM 1665 N N . TYR 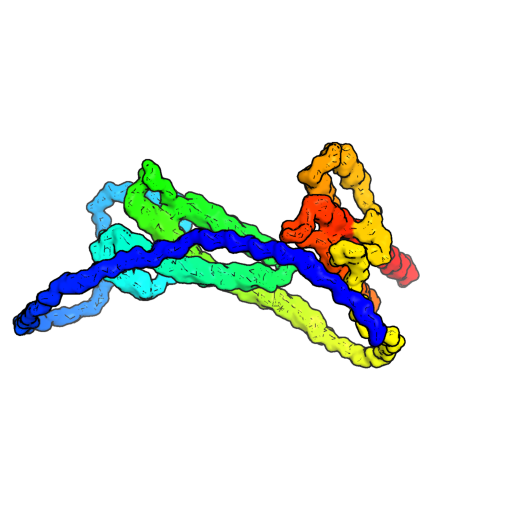A 1 226 ? -2.797 -23.664 -16.196 1.00 65.62 226 TYR A N 1
ATOM 1666 C CA . TYR A 1 226 ? -1.604 -24.341 -16.689 1.00 65.62 226 TYR A CA 1
ATOM 1667 C C . TYR A 1 226 ? -0.642 -23.341 -17.342 1.00 65.62 226 TYR A C 1
ATOM 1669 O O . TYR A 1 226 ? -1.015 -22.603 -18.254 1.00 65.62 226 TYR A O 1
ATOM 1677 N N . ALA A 1 227 ? 0.621 -23.348 -16.912 1.00 65.94 227 ALA A N 1
ATOM 1678 C CA . ALA A 1 227 ? 1.653 -22.444 -17.414 1.00 65.94 227 ALA A CA 1
ATOM 1679 C C . ALA A 1 227 ? 1.935 -22.642 -18.927 1.00 65.94 227 ALA A C 1
ATOM 1681 O O . ALA A 1 227 ? 2.386 -23.722 -19.317 1.00 65.94 227 ALA A O 1
ATOM 1682 N N . PRO A 1 228 ? 1.768 -21.611 -19.784 1.00 70.25 228 PRO A N 1
ATOM 1683 C CA . PRO A 1 228 ? 1.913 -21.739 -21.240 1.00 70.25 228 PRO A CA 1
ATOM 1684 C C . PRO A 1 228 ? 3.279 -22.222 -21.750 1.00 70.25 228 PRO A C 1
ATOM 1686 O O . PRO A 1 228 ? 3.357 -22.812 -22.828 1.00 70.25 228 PRO A O 1
ATOM 1689 N N . ASP A 1 229 ? 4.369 -21.949 -21.024 1.00 77.88 229 ASP A N 1
ATOM 1690 C CA . ASP A 1 229 ? 5.724 -22.333 -21.429 1.00 77.88 229 ASP A CA 1
ATOM 1691 C C . ASP A 1 229 ? 6.683 -22.557 -20.237 1.00 77.88 229 ASP A C 1
ATOM 1693 O O . ASP A 1 229 ? 6.308 -22.545 -19.064 1.00 77.88 229 ASP A O 1
ATOM 1697 N N . SER A 1 230 ? 7.969 -22.786 -20.525 1.00 78.19 230 SER A N 1
ATOM 1698 C CA . SER A 1 230 ? 8.981 -23.025 -19.489 1.00 78.19 230 SER A CA 1
ATOM 1699 C C . SER A 1 230 ? 9.454 -21.769 -18.742 1.00 78.19 230 SER A C 1
ATOM 1701 O O . SER A 1 230 ? 10.167 -21.911 -17.751 1.00 78.19 230 SER A O 1
ATOM 1703 N N . SER A 1 231 ? 9.059 -20.555 -19.146 1.00 82.19 231 SER A N 1
ATOM 1704 C CA . SER A 1 231 ? 9.466 -19.295 -18.495 1.00 82.19 231 SER A CA 1
ATOM 1705 C C . SER A 1 231 ? 8.849 -19.090 -17.107 1.00 82.19 231 SER A C 1
ATOM 1707 O O . SER A 1 231 ? 9.370 -18.306 -16.313 1.00 82.19 231 SER A O 1
ATOM 1709 N N . TYR A 1 232 ? 7.774 -19.820 -16.809 1.00 85.81 232 TYR A N 1
ATOM 1710 C CA . TYR A 1 232 ? 7.114 -19.868 -15.504 1.00 85.81 232 TYR A CA 1
ATOM 1711 C C . TYR A 1 232 ? 7.819 -20.842 -14.545 1.00 85.81 232 TYR A C 1
ATOM 1713 O O . TYR A 1 232 ? 7.843 -20.622 -13.342 1.00 85.81 232 TYR A O 1
ATOM 1721 N N . SER A 1 233 ? 8.454 -21.900 -15.060 1.00 82.44 233 SER A N 1
ATOM 1722 C CA . SER A 1 233 ? 9.083 -22.955 -14.244 1.00 82.44 233 SER A CA 1
ATOM 1723 C C . SER A 1 233 ? 10.616 -22.943 -14.250 1.00 82.44 233 SER A C 1
ATOM 1725 O O . SER A 1 233 ? 11.237 -23.719 -13.521 1.00 82.44 233 SER A O 1
ATOM 1727 N N . ARG A 1 234 ? 11.258 -22.107 -15.082 1.00 83.88 234 ARG A N 1
ATOM 1728 C CA . ARG A 1 234 ? 12.722 -22.054 -15.235 1.00 83.88 234 ARG A CA 1
ATOM 1729 C C . ARG A 1 234 ? 13.221 -20.640 -15.511 1.00 83.88 234 ARG A C 1
ATOM 1731 O O . ARG A 1 234 ? 12.746 -19.988 -16.437 1.00 83.88 234 ARG A O 1
ATOM 1738 N N . ALA A 1 235 ? 14.262 -20.220 -14.795 1.00 90.75 235 ALA A N 1
ATOM 1739 C CA . ALA A 1 235 ? 15.011 -18.996 -15.076 1.00 90.75 235 ALA A CA 1
ATOM 1740 C C . ALA A 1 235 ? 16.471 -19.072 -14.590 1.00 90.75 235 ALA A C 1
ATOM 1742 O O . ALA A 1 235 ? 16.867 -19.989 -13.868 1.00 90.75 235 ALA A O 1
ATOM 1743 N N . ASN A 1 236 ? 17.273 -18.069 -14.958 1.00 83.88 236 ASN A N 1
ATOM 1744 C CA . ASN A 1 236 ? 18.645 -17.891 -14.474 1.00 83.88 236 ASN A CA 1
ATOM 1745 C C . ASN A 1 236 ? 18.658 -17.285 -13.057 1.00 83.88 236 ASN A C 1
ATOM 1747 O O . ASN A 1 236 ? 18.891 -16.089 -12.871 1.00 83.88 236 ASN A O 1
ATOM 1751 N N . LEU A 1 237 ? 18.392 -18.118 -12.049 1.00 91.12 237 LEU A N 1
ATOM 1752 C CA . LEU A 1 237 ? 18.386 -17.712 -10.639 1.00 91.12 237 LEU A CA 1
ATOM 1753 C C . LEU A 1 237 ? 19.794 -17.698 -10.032 1.00 91.12 237 LEU A C 1
ATOM 1755 O O . LEU A 1 237 ? 20.712 -18.382 -10.498 1.00 91.12 237 LEU A O 1
ATOM 1759 N N . ARG A 1 238 ? 19.996 -16.906 -8.973 1.00 90.38 238 ARG A N 1
ATOM 1760 C CA . ARG A 1 238 ? 21.327 -16.743 -8.371 1.00 90.38 238 ARG A CA 1
ATOM 1761 C C . ARG A 1 238 ? 21.830 -18.051 -7.741 1.00 90.38 238 ARG A C 1
ATOM 1763 O O . ARG A 1 238 ? 21.078 -18.720 -7.030 1.00 90.38 238 ARG A O 1
ATOM 1770 N N . PRO A 1 239 ? 23.144 -18.352 -7.807 1.00 89.44 239 PRO A N 1
ATOM 1771 C CA . PRO A 1 239 ? 23.728 -19.491 -7.092 1.00 89.44 239 PRO A CA 1
ATOM 1772 C C . PRO A 1 239 ? 23.475 -19.485 -5.575 1.00 89.44 239 PRO A C 1
ATOM 1774 O O . PRO A 1 239 ? 23.489 -20.546 -4.953 1.00 89.44 239 PRO A O 1
ATOM 1777 N N . ARG A 1 240 ? 23.239 -18.306 -4.973 1.00 84.06 240 ARG A N 1
ATOM 1778 C CA . ARG A 1 240 ? 22.892 -18.173 -3.549 1.00 84.06 240 ARG A CA 1
ATOM 1779 C C . ARG A 1 240 ? 21.502 -18.732 -3.230 1.00 84.06 240 ARG A C 1
ATOM 1781 O O . ARG A 1 240 ? 21.371 -19.435 -2.237 1.00 84.06 240 ARG A O 1
ATOM 1788 N N . TYR A 1 241 ? 20.518 -18.517 -4.105 1.00 88.75 241 TYR A N 1
ATOM 1789 C CA . TYR A 1 241 ? 19.173 -19.076 -3.957 1.00 88.75 241 TYR A CA 1
ATOM 1790 C C . TYR A 1 241 ? 19.217 -20.603 -4.008 1.00 88.75 241 TYR A C 1
ATOM 1792 O O . TYR A 1 241 ? 18.773 -21.268 -3.080 1.00 88.75 241 TYR A O 1
ATOM 1800 N N . GLY A 1 242 ? 19.917 -21.172 -4.996 1.00 86.56 242 GLY A N 1
ATOM 1801 C CA . GLY A 1 242 ? 20.125 -22.621 -5.060 1.00 86.56 242 GLY A CA 1
ATOM 1802 C C . GLY A 1 242 ? 20.866 -23.208 -3.845 1.00 86.56 242 GLY A C 1
ATOM 1803 O O . GLY A 1 242 ? 20.665 -24.376 -3.524 1.00 86.56 242 GLY A O 1
ATOM 1804 N N . LYS A 1 243 ? 21.720 -22.433 -3.152 1.00 89.94 243 LYS A N 1
ATOM 1805 C CA . LYS A 1 243 ? 22.306 -22.841 -1.859 1.00 89.94 243 LYS A CA 1
ATOM 1806 C C . LYS A 1 243 ? 21.276 -22.786 -0.728 1.00 89.94 243 LYS A C 1
ATOM 1808 O O . LYS A 1 243 ? 21.213 -23.744 0.027 1.00 89.94 243 LYS A O 1
ATOM 1813 N N . CYS A 1 244 ? 20.481 -21.718 -0.655 1.00 87.25 244 CYS A N 1
ATOM 1814 C CA . CYS A 1 244 ? 19.411 -21.541 0.327 1.00 87.25 244 CYS A CA 1
ATOM 1815 C C . CYS A 1 244 ? 18.388 -22.687 0.250 1.00 87.25 244 CYS A C 1
ATOM 1817 O O . CYS A 1 244 ? 18.188 -23.393 1.231 1.00 87.25 244 CYS A O 1
ATOM 1819 N N . ILE A 1 245 ? 17.868 -22.989 -0.946 1.00 92.12 245 ILE A N 1
ATOM 1820 C CA . ILE A 1 245 ? 16.932 -24.104 -1.170 1.00 92.12 245 ILE A CA 1
ATOM 1821 C C . ILE A 1 245 ? 17.518 -25.445 -0.699 1.00 92.12 245 ILE A C 1
ATOM 1823 O O . ILE A 1 245 ? 16.821 -26.214 -0.046 1.00 92.12 245 ILE A O 1
ATOM 1827 N N . ARG A 1 246 ? 18.809 -25.723 -0.942 1.00 94.12 246 ARG A N 1
ATOM 1828 C CA . ARG A 1 246 ? 19.459 -26.948 -0.429 1.00 94.12 246 ARG A CA 1
ATOM 1829 C C . ARG A 1 246 ? 19.685 -26.959 1.085 1.00 94.12 246 ARG A C 1
ATOM 1831 O O . ARG A 1 246 ? 19.804 -28.041 1.635 1.00 94.12 246 ARG A O 1
ATOM 1838 N N . ALA A 1 247 ? 19.788 -25.796 1.723 1.00 91.50 247 ALA A N 1
ATOM 1839 C CA . ALA A 1 247 ? 19.953 -25.656 3.171 1.00 91.50 247 ALA A CA 1
ATOM 1840 C C . ALA A 1 247 ? 18.612 -25.562 3.925 1.00 91.50 247 ALA A C 1
ATOM 1842 O O . ALA A 1 247 ? 18.606 -25.554 5.149 1.00 91.50 247 ALA A O 1
ATOM 1843 N N . SER A 1 248 ? 17.487 -25.483 3.206 1.00 88.81 248 SER A N 1
ATOM 1844 C CA . SER A 1 248 ? 16.139 -25.462 3.788 1.00 88.81 248 SER A CA 1
ATOM 1845 C C . SER A 1 248 ? 15.688 -26.814 4.355 1.00 88.81 248 SER A C 1
ATOM 1847 O O . SER A 1 248 ? 14.661 -26.869 5.024 1.00 88.81 248 SER A O 1
ATOM 1849 N N . ASP A 1 249 ? 16.379 -27.907 4.009 1.00 88.62 249 ASP A N 1
ATOM 1850 C CA . ASP A 1 249 ? 15.989 -29.300 4.279 1.00 88.62 249 ASP A CA 1
ATOM 1851 C C . ASP A 1 249 ? 14.529 -29.647 3.894 1.00 88.62 249 ASP A C 1
ATOM 1853 O O . ASP A 1 249 ? 13.937 -30.593 4.410 1.00 88.62 249 ASP A O 1
ATOM 1857 N N . GLY A 1 250 ? 13.937 -28.897 2.952 1.00 84.19 250 GLY A N 1
ATOM 1858 C CA . GLY A 1 250 ? 12.542 -29.060 2.520 1.00 84.19 250 GLY A CA 1
ATOM 1859 C C . GLY A 1 250 ? 11.501 -28.397 3.435 1.00 84.19 250 GLY A C 1
ATOM 1860 O O . GLY A 1 250 ? 10.305 -28.568 3.216 1.00 84.19 250 GLY A O 1
ATOM 1861 N N . SER A 1 251 ? 11.930 -27.637 4.445 1.00 88.50 251 SER A N 1
ATOM 1862 C CA . SER A 1 251 ? 11.065 -26.877 5.353 1.00 88.50 251 SER A CA 1
ATOM 1863 C C . SER A 1 251 ? 10.319 -25.762 4.611 1.00 88.50 251 SER A C 1
ATOM 1865 O O . SER A 1 251 ? 10.952 -24.832 4.110 1.00 88.50 251 SER A O 1
ATOM 1867 N N . THR A 1 252 ? 8.981 -25.810 4.568 1.00 79.44 252 THR A N 1
ATOM 1868 C CA . THR A 1 252 ? 8.146 -24.802 3.880 1.00 79.44 252 THR A CA 1
ATOM 1869 C C . THR A 1 252 ? 8.463 -23.355 4.290 1.00 79.44 252 THR A C 1
ATOM 1871 O O . THR A 1 252 ? 8.692 -22.555 3.383 1.00 79.44 252 THR A O 1
ATOM 1874 N N . PRO A 1 253 ? 8.558 -22.983 5.588 1.00 79.81 253 PRO A N 1
ATOM 1875 C CA . PRO A 1 253 ? 8.934 -21.619 5.974 1.00 79.81 253 PRO A CA 1
ATOM 1876 C C . PRO A 1 253 ? 10.303 -21.187 5.432 1.00 79.81 253 PRO A C 1
ATOM 1878 O O . PRO A 1 253 ? 10.458 -20.065 4.964 1.00 79.81 253 PRO A O 1
ATOM 1881 N N . SER A 1 254 ? 11.287 -22.090 5.440 1.00 78.31 254 SER A N 1
ATOM 1882 C CA . SER A 1 254 ? 12.642 -21.801 4.957 1.00 78.31 254 SER A CA 1
ATOM 1883 C C . SER A 1 254 ? 12.705 -21.723 3.428 1.00 78.31 254 SER A C 1
ATOM 1885 O O . SER A 1 254 ? 13.416 -20.884 2.883 1.00 78.31 254 SER A O 1
ATOM 1887 N N . LEU A 1 255 ? 11.939 -22.558 2.717 1.00 80.88 255 LEU A N 1
ATOM 1888 C CA . LEU A 1 255 ? 11.766 -22.462 1.264 1.00 80.88 255 LEU A CA 1
ATOM 1889 C C . LEU A 1 255 ? 11.118 -21.128 0.868 1.00 80.88 255 LEU A C 1
ATOM 1891 O O . LEU A 1 255 ? 11.583 -20.493 -0.080 1.00 80.88 255 LEU A O 1
ATOM 1895 N N . GLN A 1 256 ? 10.103 -20.693 1.621 1.00 80.62 256 GLN A N 1
ATOM 1896 C CA . GLN A 1 256 ? 9.426 -19.418 1.413 1.00 80.62 256 GLN A CA 1
ATOM 1897 C C . GLN A 1 256 ? 10.380 -18.234 1.641 1.00 80.62 256 GLN A C 1
ATOM 1899 O O . GLN A 1 256 ? 10.486 -17.381 0.765 1.00 80.62 256 GLN A O 1
ATOM 1904 N N . GLU A 1 257 ? 11.148 -18.222 2.736 1.00 80.69 257 GLU A N 1
ATOM 1905 C CA . GLU A 1 257 ? 12.160 -17.190 3.020 1.00 80.69 257 GLU A CA 1
ATOM 1906 C C . GLU A 1 257 ? 13.225 -17.105 1.908 1.00 80.69 257 GLU A C 1
ATOM 1908 O O . GLU A 1 257 ? 13.518 -16.022 1.390 1.00 80.69 257 GLU A O 1
ATOM 1913 N N . CYS A 1 258 ? 13.745 -18.254 1.454 1.00 83.00 258 CYS A N 1
ATOM 1914 C CA . CYS A 1 258 ? 14.638 -18.313 0.294 1.00 83.00 258 CYS A CA 1
ATOM 1915 C C . CYS A 1 258 ? 13.991 -17.713 -0.967 1.00 83.00 258 CYS A C 1
ATOM 1917 O O . CYS A 1 258 ? 14.672 -17.057 -1.762 1.00 83.00 258 CYS A O 1
ATOM 1919 N N . GLY A 1 259 ? 12.700 -17.981 -1.181 1.00 83.94 259 GLY A N 1
ATOM 1920 C CA . GLY A 1 259 ? 11.925 -17.481 -2.311 1.00 83.94 259 GLY A CA 1
ATOM 1921 C C . GLY A 1 259 ? 11.739 -15.968 -2.277 1.00 83.94 259 GLY A C 1
ATOM 1922 O O . GLY A 1 259 ? 12.028 -15.303 -3.273 1.00 83.94 259 GLY A O 1
ATOM 1923 N N . ASP A 1 260 ? 11.355 -15.406 -1.132 1.00 81.44 260 ASP A N 1
ATOM 1924 C CA . ASP A 1 260 ? 11.121 -13.969 -0.968 1.00 81.44 260 ASP A CA 1
ATOM 1925 C C . ASP A 1 260 ? 12.414 -13.163 -1.195 1.00 81.44 260 ASP A C 1
ATOM 1927 O O . ASP A 1 260 ? 12.417 -12.155 -1.911 1.00 81.44 260 ASP A O 1
ATOM 1931 N N . GLU A 1 261 ? 13.557 -13.661 -0.709 1.00 83.00 261 GLU A N 1
ATOM 1932 C CA . GLU A 1 261 ? 14.881 -13.086 -0.983 1.00 83.00 261 GLU A CA 1
ATOM 1933 C C . GLU A 1 261 ? 15.276 -13.060 -2.475 1.00 83.00 261 GLU A C 1
ATOM 1935 O O . GLU A 1 261 ? 15.995 -12.153 -2.931 1.00 83.00 261 GLU A O 1
ATOM 1940 N N . GLU A 1 262 ? 14.898 -14.090 -3.237 1.00 90.81 262 GLU A N 1
ATOM 1941 C CA . GLU A 1 262 ? 15.166 -14.164 -4.676 1.00 90.81 262 GLU A CA 1
ATOM 1942 C C . GLU A 1 262 ? 14.172 -13.306 -5.456 1.00 90.81 262 GLU A C 1
ATOM 1944 O O . GLU A 1 262 ? 14.594 -12.555 -6.337 1.00 90.81 262 GLU A O 1
ATOM 1949 N N . TYR A 1 263 ? 12.895 -13.324 -5.076 1.00 90.06 263 TYR A N 1
ATOM 1950 C CA . TYR A 1 263 ? 11.847 -12.497 -5.663 1.00 90.06 263 TYR A CA 1
ATOM 1951 C C . TYR A 1 263 ? 12.174 -11.005 -5.548 1.00 90.06 263 TYR A C 1
ATOM 1953 O O . TYR A 1 263 ? 12.240 -10.309 -6.564 1.00 90.06 263 TYR A O 1
ATOM 1961 N N . VAL A 1 264 ? 12.485 -10.520 -4.339 1.00 85.94 264 VAL A N 1
ATOM 1962 C CA . VAL A 1 264 ? 12.858 -9.115 -4.097 1.00 85.94 264 VAL A CA 1
ATOM 1963 C C . VAL A 1 264 ? 14.069 -8.708 -4.939 1.00 85.94 264 VAL A C 1
ATOM 1965 O O . VAL A 1 264 ? 14.111 -7.590 -5.458 1.00 85.94 264 VAL A O 1
ATOM 1968 N N . PHE A 1 265 ? 15.049 -9.596 -5.124 1.00 87.44 265 PHE A N 1
ATOM 1969 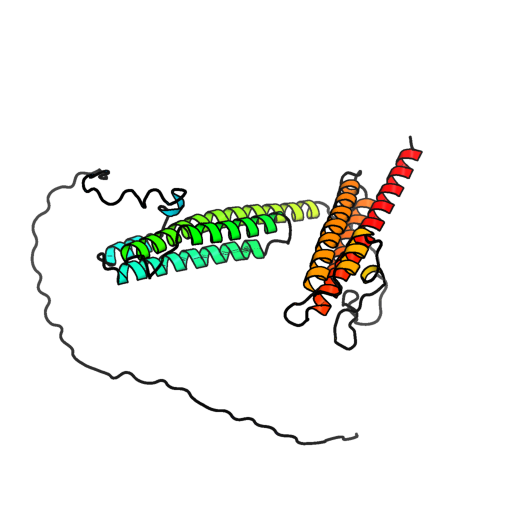C CA . PHE A 1 265 ? 16.197 -9.312 -5.983 1.00 87.44 265 PHE A CA 1
ATOM 1970 C C . PHE A 1 265 ? 15.831 -9.254 -7.467 1.00 87.44 265 PHE A C 1
ATOM 1972 O O . PHE A 1 265 ? 16.190 -8.283 -8.132 1.00 87.44 265 PHE A O 1
ATOM 1979 N N . GLN A 1 266 ? 15.140 -10.265 -7.996 1.00 92.56 266 GLN A N 1
ATOM 1980 C CA . GLN A 1 266 ? 14.821 -10.331 -9.424 1.00 92.56 266 GLN A CA 1
ATOM 1981 C C . GLN A 1 266 ? 13.835 -9.218 -9.817 1.00 92.56 266 GLN A C 1
ATOM 1983 O O . GLN A 1 266 ? 13.996 -8.612 -10.875 1.00 92.56 266 GLN A O 1
ATOM 1988 N N . ARG A 1 267 ? 12.900 -8.845 -8.928 1.00 91.94 267 ARG A N 1
ATOM 1989 C CA . ARG A 1 267 ? 12.039 -7.662 -9.091 1.00 91.94 267 ARG A CA 1
ATOM 1990 C C . ARG A 1 267 ? 12.848 -6.363 -9.120 1.00 91.94 267 ARG A C 1
ATOM 1992 O O . ARG A 1 267 ? 12.696 -5.594 -10.063 1.00 91.94 267 ARG A O 1
ATOM 1999 N N . LYS A 1 268 ? 13.756 -6.134 -8.159 1.00 87.00 268 LYS A N 1
ATOM 2000 C CA . LYS A 1 268 ? 14.648 -4.951 -8.165 1.00 87.00 268 LYS A CA 1
ATOM 2001 C C . LYS A 1 268 ? 15.515 -4.881 -9.425 1.00 87.00 268 LYS A C 1
ATOM 2003 O O . LYS A 1 268 ? 15.690 -3.806 -9.985 1.00 87.00 268 LYS A O 1
ATOM 2008 N N . ARG A 1 269 ? 16.022 -6.024 -9.894 1.00 93.56 269 ARG A N 1
ATOM 2009 C CA . ARG A 1 269 ? 16.811 -6.148 -11.128 1.00 93.56 269 ARG A CA 1
ATOM 2010 C C . ARG A 1 269 ? 15.989 -5.812 -12.379 1.00 93.56 269 ARG A C 1
ATOM 2012 O O . ARG A 1 269 ? 16.486 -5.112 -13.254 1.00 93.56 269 ARG A O 1
ATOM 2019 N N . MET A 1 270 ? 14.740 -6.280 -12.452 1.00 92.25 270 MET A N 1
ATOM 2020 C CA . MET A 1 270 ? 13.814 -5.955 -13.542 1.00 92.25 270 MET A CA 1
ATOM 2021 C C . MET A 1 270 ? 13.491 -4.456 -13.574 1.00 92.25 270 MET A C 1
ATOM 2023 O O . MET A 1 270 ? 13.618 -3.843 -14.630 1.00 92.25 270 MET A O 1
ATOM 2027 N N . ILE A 1 271 ? 13.144 -3.867 -12.423 1.00 88.94 271 ILE A N 1
ATOM 2028 C CA . ILE A 1 271 ? 12.841 -2.432 -12.292 1.00 88.94 271 ILE A CA 1
ATOM 2029 C C . ILE A 1 271 ? 14.053 -1.590 -12.705 1.00 88.94 271 ILE A C 1
ATOM 2031 O O . ILE A 1 271 ? 13.933 -0.779 -13.611 1.00 88.94 271 ILE A O 1
ATOM 2035 N N . ALA A 1 272 ? 15.248 -1.876 -12.179 1.00 84.06 272 ALA A N 1
ATOM 2036 C CA . ALA A 1 272 ? 16.463 -1.149 -12.556 1.00 84.06 272 ALA A CA 1
ATOM 2037 C C . ALA A 1 272 ? 16.786 -1.230 -14.065 1.00 84.06 272 ALA A C 1
ATOM 2039 O O . ALA A 1 272 ? 17.381 -0.310 -14.627 1.00 84.06 272 ALA A O 1
ATOM 2040 N N . ALA A 1 273 ? 16.403 -2.317 -14.746 1.00 84.12 273 ALA A N 1
ATOM 2041 C CA . ALA A 1 273 ? 16.522 -2.409 -16.198 1.00 84.12 273 ALA A CA 1
ATOM 2042 C C . ALA A 1 273 ? 15.457 -1.560 -16.924 1.00 84.12 273 ALA A C 1
ATOM 2044 O O . ALA A 1 273 ? 15.776 -0.932 -17.935 1.00 84.12 273 ALA A O 1
ATOM 2045 N N . LEU A 1 274 ? 14.224 -1.498 -16.410 1.00 85.94 274 LEU A N 1
ATOM 2046 C CA . LEU A 1 274 ? 13.194 -0.581 -16.911 1.00 85.94 274 LEU A CA 1
ATOM 2047 C C . LEU A 1 274 ? 13.609 0.882 -16.719 1.00 85.94 274 LEU A C 1
ATOM 2049 O O . LEU A 1 274 ? 13.518 1.635 -17.679 1.00 85.94 274 LEU A O 1
ATOM 2053 N N . ASP A 1 275 ? 14.169 1.265 -15.570 1.00 86.31 275 ASP A N 1
ATOM 2054 C CA . ASP A 1 275 ? 14.633 2.635 -15.297 1.00 86.31 275 ASP A CA 1
ATOM 2055 C C . ASP A 1 275 ? 15.690 3.101 -16.318 1.00 86.31 275 ASP A C 1
ATOM 2057 O O . ASP A 1 275 ? 15.627 4.210 -16.851 1.00 86.31 275 ASP A O 1
ATOM 2061 N N . VAL A 1 276 ? 16.643 2.224 -16.663 1.00 80.75 276 VAL A N 1
ATOM 2062 C CA . VAL A 1 276 ? 17.670 2.497 -17.689 1.00 80.75 276 VAL A CA 1
ATOM 2063 C C . VAL A 1 276 ? 17.063 2.646 -19.091 1.00 80.75 276 VAL A C 1
ATOM 2065 O O . VAL A 1 276 ? 17.576 3.414 -19.905 1.00 80.75 276 VAL A O 1
ATOM 2068 N N . ILE A 1 277 ? 15.979 1.926 -19.392 1.00 79.12 277 ILE A N 1
ATOM 2069 C CA . ILE A 1 277 ? 15.234 2.045 -20.656 1.00 79.12 277 ILE A CA 1
ATOM 2070 C C . ILE A 1 277 ? 14.378 3.323 -20.658 1.00 79.12 277 ILE A C 1
ATOM 2072 O O . ILE A 1 277 ? 14.334 4.027 -21.668 1.00 79.12 277 ILE A O 1
ATOM 2076 N N . ALA A 1 278 ? 13.755 3.661 -19.528 1.00 79.56 278 ALA A N 1
ATOM 2077 C CA . ALA A 1 278 ? 12.919 4.841 -19.332 1.00 79.56 278 ALA A CA 1
ATOM 2078 C C . ALA A 1 278 ? 13.720 6.146 -19.458 1.00 79.56 278 ALA A C 1
ATOM 2080 O O . ALA A 1 278 ? 13.257 7.078 -20.115 1.00 79.56 278 ALA A O 1
ATOM 2081 N N . ALA A 1 279 ? 14.951 6.173 -18.933 1.00 78.94 279 ALA A N 1
ATOM 2082 C CA . ALA A 1 279 ? 15.912 7.264 -19.117 1.00 78.94 279 ALA A CA 1
ATOM 2083 C C . ALA A 1 279 ? 16.463 7.378 -20.558 1.00 78.94 279 ALA A C 1
ATOM 2085 O O . ALA A 1 279 ? 17.162 8.338 -20.886 1.00 78.94 279 ALA A O 1
ATOM 2086 N N . GLY A 1 280 ? 16.180 6.398 -21.424 1.00 68.62 280 GLY A N 1
ATOM 2087 C CA . GLY A 1 280 ? 16.507 6.445 -22.844 1.00 68.62 280 GLY A CA 1
ATOM 2088 C C . GLY A 1 280 ? 15.616 7.419 -23.632 1.00 68.62 280 GLY A C 1
ATOM 2089 O O . GLY A 1 280 ? 14.486 7.705 -23.216 1.00 68.62 280 GLY A O 1
ATOM 2090 N N . PRO A 1 281 ? 16.097 7.911 -24.793 1.00 66.88 281 PRO A N 1
ATOM 2091 C CA . PRO A 1 281 ? 15.330 8.811 -25.645 1.00 66.88 281 PRO A CA 1
ATOM 2092 C C . PRO A 1 281 ? 14.019 8.163 -26.084 1.00 66.88 281 PRO A C 1
ATOM 2094 O O . PRO A 1 281 ? 13.947 6.951 -26.310 1.00 66.88 281 PRO A O 1
ATOM 2097 N N . ASP A 1 282 ? 12.994 8.995 -26.201 1.00 69.94 282 ASP A N 1
ATOM 2098 C CA . ASP A 1 282 ? 11.646 8.548 -26.505 1.00 69.94 282 ASP A CA 1
ATOM 2099 C C . ASP A 1 282 ? 11.499 8.009 -27.938 1.00 69.94 282 ASP A C 1
ATOM 2101 O O . ASP A 1 282 ? 12.177 8.484 -28.857 1.00 69.94 282 ASP A O 1
ATOM 2105 N N . SER A 1 283 ? 10.683 6.964 -28.127 1.00 66.31 283 SER A N 1
ATOM 2106 C CA . SER A 1 283 ? 10.469 6.346 -29.444 1.00 66.31 283 SER A CA 1
ATOM 2107 C C . SER A 1 283 ? 9.374 5.275 -29.444 1.00 66.31 283 SER A C 1
ATOM 2109 O O . SER A 1 283 ? 9.285 4.491 -28.511 1.00 66.31 283 SER A O 1
ATOM 2111 N N . VAL A 1 284 ? 8.747 5.061 -30.606 1.00 67.25 284 VAL A N 1
ATOM 2112 C CA . VAL A 1 284 ? 7.806 3.949 -30.892 1.00 67.25 284 VAL A CA 1
ATOM 2113 C C . VAL A 1 284 ? 8.310 2.557 -30.459 1.00 67.25 284 VAL A C 1
ATOM 2115 O O . VAL A 1 284 ? 7.525 1.654 -30.180 1.00 67.25 284 VAL A O 1
ATOM 2118 N N . ALA A 1 285 ? 9.631 2.344 -30.415 1.00 68.50 285 ALA A N 1
ATOM 2119 C CA . ALA A 1 285 ? 10.225 1.086 -29.954 1.00 68.50 285 ALA A CA 1
ATOM 2120 C C . ALA A 1 285 ? 10.286 0.954 -28.418 1.00 68.50 285 ALA A C 1
ATOM 2122 O O . ALA A 1 285 ? 10.353 -0.166 -27.915 1.00 68.50 285 ALA A O 1
ATOM 2123 N N . LYS A 1 286 ? 10.294 2.078 -27.696 1.00 74.88 286 LYS A N 1
ATOM 2124 C CA . LYS A 1 286 ? 10.188 2.184 -26.237 1.00 74.88 286 LYS A CA 1
ATOM 2125 C C . LYS A 1 286 ? 8.733 1.992 -25.812 1.00 74.88 286 LYS A C 1
ATOM 2127 O O . LYS A 1 286 ? 8.487 1.121 -24.989 1.00 74.88 286 LYS A O 1
ATOM 2132 N N . ASP A 1 287 ? 7.795 2.689 -26.452 1.00 69.69 287 ASP A N 1
ATOM 2133 C CA . ASP A 1 287 ? 6.353 2.621 -26.158 1.00 69.69 287 ASP A CA 1
ATOM 2134 C C . ASP A 1 287 ? 5.859 1.176 -26.271 1.00 69.69 287 ASP A C 1
ATOM 2136 O O . ASP A 1 287 ? 5.421 0.568 -25.299 1.00 69.69 287 ASP A O 1
ATOM 2140 N N . ARG A 1 288 ? 6.126 0.548 -27.423 1.00 73.19 288 ARG A N 1
ATOM 2141 C CA . ARG A 1 288 ? 5.831 -0.868 -27.658 1.00 73.19 288 ARG A CA 1
ATOM 2142 C C . ARG A 1 288 ? 6.491 -1.806 -26.638 1.00 73.19 288 ARG A C 1
ATOM 2144 O O . ARG A 1 288 ? 5.939 -2.855 -26.325 1.00 73.19 288 ARG A O 1
ATOM 2151 N N . LEU A 1 289 ? 7.689 -1.484 -26.147 1.00 75.62 289 LEU A N 1
ATOM 2152 C CA . LEU A 1 289 ? 8.368 -2.300 -25.135 1.00 75.62 289 LEU A CA 1
ATOM 2153 C C . LEU A 1 289 ? 7.707 -2.167 -23.752 1.00 75.62 289 LEU A C 1
ATOM 2155 O O . LEU A 1 289 ? 7.775 -3.119 -22.969 1.00 75.62 289 LEU A O 1
ATOM 2159 N N . MET A 1 290 ? 7.063 -1.028 -23.477 1.00 81.94 290 MET A N 1
ATOM 2160 C CA . MET A 1 290 ? 6.235 -0.809 -22.292 1.00 81.94 290 MET A CA 1
ATOM 2161 C C . MET A 1 290 ? 4.871 -1.500 -22.424 1.00 81.94 290 MET A C 1
ATOM 2163 O O . MET A 1 290 ? 4.494 -2.207 -21.494 1.00 81.94 290 MET A O 1
ATOM 2167 N N . ASP A 1 291 ? 4.221 -1.472 -23.593 1.00 74.31 291 ASP A N 1
ATOM 2168 C CA . ASP A 1 291 ? 3.035 -2.310 -23.872 1.00 74.31 291 ASP A CA 1
ATOM 2169 C C . ASP A 1 291 ? 3.356 -3.807 -23.668 1.00 74.31 291 ASP A C 1
ATOM 2171 O O . ASP A 1 291 ? 2.644 -4.550 -22.989 1.00 74.31 291 ASP A O 1
ATOM 2175 N N . GLU A 1 292 ? 4.494 -4.260 -24.212 1.00 78.50 292 GLU A N 1
ATOM 2176 C CA . GLU A 1 292 ? 5.015 -5.623 -24.041 1.00 78.50 292 GLU A CA 1
ATOM 2177 C C . GLU A 1 292 ? 5.504 -5.906 -22.602 1.00 78.50 292 GLU A C 1
ATOM 2179 O O . GLU A 1 292 ? 5.772 -7.064 -22.275 1.00 78.50 292 GLU A O 1
ATOM 2184 N N . GLN A 1 293 ? 5.687 -4.891 -21.747 1.00 88.62 293 GLN A N 1
ATOM 2185 C CA . GLN A 1 293 ? 5.989 -5.043 -20.314 1.00 88.62 293 GLN A CA 1
ATOM 2186 C C . GLN A 1 293 ? 4.702 -5.213 -19.513 1.00 88.62 293 GLN A C 1
ATOM 2188 O O . GLN A 1 293 ? 4.602 -6.146 -18.723 1.00 88.62 293 GLN A O 1
ATOM 2193 N N . ASP A 1 294 ? 3.730 -4.340 -19.737 1.00 82.88 294 ASP A N 1
ATOM 2194 C CA . ASP A 1 294 ? 2.419 -4.345 -19.098 1.00 82.88 294 ASP A CA 1
ATOM 2195 C C . ASP A 1 294 ? 1.652 -5.650 -19.393 1.00 82.88 294 ASP A C 1
ATOM 2197 O O . ASP A 1 294 ? 1.271 -6.382 -18.474 1.00 82.88 294 ASP A O 1
ATOM 2201 N N . ALA A 1 295 ? 1.575 -6.050 -20.668 1.00 78.56 295 ALA A N 1
ATOM 2202 C CA . ALA A 1 295 ? 1.002 -7.339 -21.058 1.00 78.56 295 ALA A CA 1
ATOM 2203 C C . ALA A 1 295 ? 1.725 -8.534 -20.402 1.00 78.56 295 ALA A C 1
ATOM 2205 O O . ALA A 1 295 ? 1.077 -9.487 -19.970 1.00 78.56 295 ALA A O 1
ATOM 2206 N N . TYR A 1 296 ? 3.057 -8.472 -20.266 1.00 84.75 296 TYR A N 1
ATOM 2207 C CA . TYR A 1 296 ? 3.846 -9.513 -19.595 1.00 84.75 296 TYR A CA 1
ATOM 2208 C C . TYR A 1 296 ? 3.554 -9.598 -18.089 1.00 84.75 296 TYR A C 1
ATOM 2210 O O . TYR A 1 296 ? 3.624 -10.689 -17.515 1.00 84.75 296 TYR A O 1
ATOM 2218 N N . MET A 1 297 ? 3.233 -8.475 -17.438 1.00 87.88 297 MET A N 1
ATOM 2219 C CA . MET A 1 297 ? 2.860 -8.460 -16.022 1.00 87.88 297 MET A CA 1
ATOM 2220 C C . MET A 1 297 ? 1.450 -9.010 -15.807 1.00 87.88 297 MET A C 1
ATOM 2222 O O . MET A 1 297 ? 1.313 -9.918 -14.992 1.00 87.88 297 MET A O 1
ATOM 2226 N N . ARG A 1 298 ? 0.448 -8.592 -16.599 1.00 82.81 298 ARG A N 1
ATOM 2227 C CA . ARG A 1 298 ? -0.905 -9.191 -16.559 1.00 82.81 298 ARG A CA 1
ATOM 2228 C C . ARG A 1 298 ? -0.874 -10.711 -16.721 1.00 82.81 298 ARG A C 1
ATOM 2230 O O . ARG A 1 298 ? -1.463 -11.430 -15.922 1.00 82.81 298 ARG A O 1
ATOM 2237 N N . ASP A 1 299 ? -0.144 -11.192 -17.722 1.00 81.31 299 ASP A N 1
ATOM 2238 C CA . ASP A 1 299 ? 0.074 -12.618 -17.991 1.00 81.31 299 ASP A CA 1
ATOM 2239 C C . ASP A 1 299 ? 0.786 -13.324 -16.814 1.00 81.31 299 ASP A C 1
ATOM 2241 O O . ASP A 1 299 ? 0.386 -14.403 -16.379 1.00 81.31 299 ASP A O 1
ATOM 2245 N N . THR A 1 300 ? 1.786 -12.676 -16.205 1.00 83.06 300 THR A N 1
ATOM 2246 C CA . THR A 1 300 ? 2.460 -13.200 -15.001 1.00 83.06 300 THR A CA 1
ATOM 2247 C C . THR A 1 300 ? 1.509 -13.313 -13.806 1.00 83.06 300 THR A C 1
ATOM 2249 O O . THR A 1 300 ? 1.542 -14.324 -13.108 1.00 83.06 300 THR A O 1
ATOM 2252 N N . ASP A 1 301 ? 0.662 -12.316 -13.559 1.00 84.50 301 ASP A N 1
ATOM 2253 C CA . ASP A 1 301 ? -0.278 -12.327 -12.434 1.00 84.50 301 ASP A CA 1
ATOM 2254 C C . ASP A 1 301 ? -1.494 -13.231 -12.668 1.00 84.50 301 ASP A C 1
ATOM 2256 O O . ASP A 1 301 ? -2.061 -13.738 -11.702 1.00 84.50 301 ASP A O 1
ATOM 2260 N N . LEU A 1 302 ? -1.861 -13.499 -13.924 1.00 82.75 302 LEU A N 1
ATOM 2261 C CA . LEU A 1 302 ? -2.884 -14.482 -14.277 1.00 82.75 302 LEU A CA 1
ATOM 2262 C C . LEU A 1 302 ? -2.434 -15.915 -13.951 1.00 82.75 302 LEU A C 1
ATOM 2264 O O . LEU A 1 302 ? -3.175 -16.654 -13.300 1.00 82.75 302 LEU A O 1
ATOM 2268 N N . TYR A 1 303 ? -1.226 -16.298 -14.382 1.00 80.88 303 TYR A N 1
ATOM 2269 C CA . TYR A 1 303 ? -0.721 -17.672 -14.258 1.00 80.88 303 TYR A CA 1
ATOM 2270 C C . TYR A 1 303 ? 0.034 -17.958 -12.952 1.00 80.88 303 TYR A C 1
ATOM 2272 O O . TYR A 1 303 ? 0.045 -19.100 -12.506 1.00 80.88 303 TYR A O 1
ATOM 2280 N N . CYS A 1 304 ? 0.643 -16.956 -12.309 1.00 86.38 304 CYS A N 1
ATOM 2281 C CA . CYS A 1 304 ? 1.346 -17.129 -11.031 1.00 86.38 304 CYS A CA 1
ATOM 2282 C C . CYS A 1 304 ? 0.510 -16.694 -9.808 1.00 86.38 304 CYS A C 1
ATOM 2284 O O . CYS A 1 304 ? 1.073 -16.303 -8.780 1.00 86.38 304 CYS A O 1
ATOM 2286 N N . ARG A 1 305 ? -0.826 -16.707 -9.911 1.00 84.19 305 ARG A N 1
ATOM 2287 C CA . ARG A 1 305 ? -1.728 -16.363 -8.802 1.00 84.19 305 ARG A CA 1
ATOM 2288 C C . ARG A 1 305 ? -1.791 -17.487 -7.767 1.00 84.19 305 ARG A C 1
ATOM 2290 O O . ARG A 1 305 ? -1.923 -18.650 -8.124 1.00 84.19 305 ARG A O 1
ATOM 2297 N N . TYR A 1 306 ? -1.804 -17.108 -6.492 1.00 81.00 306 TYR A N 1
ATOM 2298 C CA . TYR A 1 306 ? -2.132 -17.983 -5.366 1.00 81.00 306 TYR A CA 1
ATOM 2299 C C . TYR A 1 306 ? -3.435 -17.515 -4.706 1.00 81.00 306 TYR A C 1
ATOM 2301 O O . TYR A 1 306 ? -3.573 -16.328 -4.404 1.00 81.00 306 TYR A O 1
ATOM 2309 N N . ASP A 1 307 ? -4.374 -18.433 -4.467 1.00 79.12 307 ASP A N 1
ATOM 2310 C CA . ASP A 1 307 ? -5.575 -18.187 -3.661 1.00 79.12 307 ASP A CA 1
ATOM 2311 C C . ASP A 1 307 ? -5.515 -18.962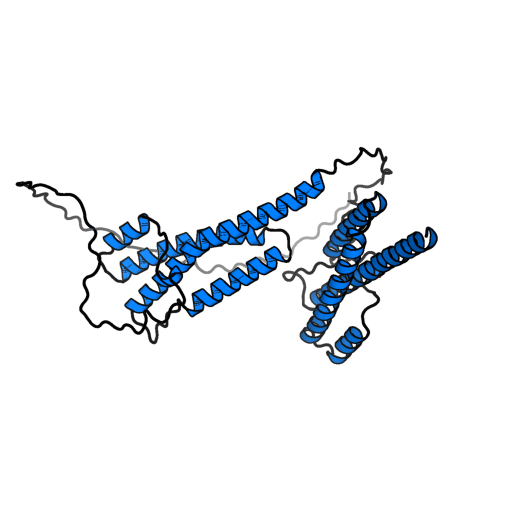 -2.341 1.00 79.12 307 ASP A C 1
ATOM 2313 O O . ASP A 1 307 ? -5.812 -20.154 -2.272 1.00 79.12 307 ASP A O 1
ATOM 2317 N N . TRP A 1 308 ? -5.203 -18.250 -1.259 1.00 74.00 308 TRP A N 1
ATOM 2318 C CA . TRP A 1 308 ? -5.110 -18.805 0.092 1.00 74.00 308 TRP A CA 1
ATOM 2319 C C . TRP A 1 308 ? -6.407 -19.438 0.620 1.00 74.00 308 TRP A C 1
ATOM 2321 O O . TRP A 1 308 ? -6.357 -20.162 1.614 1.00 74.00 308 TRP A O 1
ATOM 2331 N N . ARG A 1 309 ? -7.567 -19.160 0.006 1.00 75.38 309 ARG A N 1
ATOM 2332 C CA . ARG A 1 309 ? -8.858 -19.733 0.424 1.00 75.38 309 ARG A CA 1
ATOM 2333 C C . ARG A 1 309 ? -9.096 -21.135 -0.122 1.00 75.38 309 ARG A C 1
ATOM 2335 O O . ARG A 1 309 ? -9.841 -21.894 0.493 1.00 75.38 309 ARG A O 1
ATOM 2342 N N . THR A 1 310 ? -8.510 -21.457 -1.272 1.00 72.00 310 THR A N 1
ATOM 2343 C CA . THR A 1 310 ? -8.749 -22.713 -1.999 1.00 72.00 310 THR A CA 1
ATOM 2344 C C . THR A 1 310 ? -7.490 -23.566 -2.138 1.00 72.00 310 THR A C 1
ATOM 2346 O O . THR A 1 310 ? -7.593 -24.783 -2.280 1.00 72.00 310 THR A O 1
ATOM 2349 N N . GLN A 1 311 ? -6.304 -22.963 -2.040 1.00 72.12 311 GLN A N 1
ATOM 2350 C CA . GLN A 1 311 ? -5.027 -23.611 -2.303 1.00 72.12 311 GLN A CA 1
ATOM 2351 C C . GLN A 1 311 ? -4.161 -23.724 -1.037 1.00 72.12 311 GLN A C 1
ATOM 2353 O O . GLN A 1 311 ? -4.031 -22.791 -0.250 1.00 72.12 311 GLN A O 1
ATOM 2358 N N . GLY A 1 312 ? -3.545 -24.895 -0.842 1.00 75.62 312 GLY A N 1
ATOM 2359 C CA . GLY A 1 312 ? -2.643 -25.166 0.288 1.00 75.62 312 GLY A CA 1
ATOM 2360 C C . GLY A 1 312 ? -1.195 -24.697 0.075 1.00 75.62 312 GLY A C 1
ATOM 2361 O O . GLY A 1 312 ? -0.817 -24.262 -1.009 1.00 75.62 312 GLY A O 1
ATOM 2362 N N . GLN A 1 313 ? -0.352 -24.884 1.099 1.00 70.88 313 GLN A N 1
ATOM 2363 C CA . GLN A 1 313 ? 1.037 -24.386 1.151 1.00 70.88 313 GLN A CA 1
ATOM 2364 C C . GLN A 1 313 ? 1.945 -24.801 -0.026 1.00 70.88 313 GLN A C 1
ATOM 2366 O O . GLN A 1 313 ? 2.875 -24.066 -0.343 1.00 70.88 313 GLN A O 1
ATOM 2371 N N . GLY A 1 314 ? 1.692 -25.938 -0.688 1.00 74.94 314 GLY A N 1
ATOM 2372 C CA . GLY A 1 314 ? 2.429 -26.329 -1.901 1.00 74.94 314 GLY A CA 1
ATOM 2373 C C . GLY A 1 314 ? 2.241 -25.318 -3.038 1.00 74.94 314 GLY A C 1
ATOM 2374 O O . GLY A 1 314 ? 3.212 -24.746 -3.519 1.00 74.94 314 GLY A O 1
ATOM 2375 N N . HIS A 1 315 ? 0.986 -24.983 -3.349 1.00 80.88 315 HIS A N 1
ATOM 2376 C CA . HIS A 1 315 ? 0.630 -23.990 -4.367 1.00 80.88 315 HIS A CA 1
ATOM 2377 C C . HIS A 1 315 ? 1.188 -22.593 -4.059 1.00 80.88 315 HIS A C 1
ATOM 2379 O O . HIS A 1 315 ? 1.503 -21.845 -4.978 1.00 80.88 315 HIS A O 1
ATOM 2385 N N . MET A 1 316 ? 1.331 -22.236 -2.776 1.00 82.69 316 MET A N 1
ATOM 2386 C CA . MET A 1 316 ? 1.988 -20.989 -2.369 1.00 82.69 316 MET A CA 1
ATOM 2387 C C . MET A 1 316 ? 3.454 -20.967 -2.825 1.00 82.69 316 MET A C 1
ATOM 2389 O O . MET A 1 316 ? 3.881 -19.991 -3.442 1.00 82.69 316 MET A O 1
ATOM 2393 N N . LEU A 1 317 ? 4.198 -22.057 -2.600 1.00 79.31 317 LEU A N 1
ATOM 2394 C CA . LEU A 1 317 ? 5.580 -22.193 -3.070 1.00 79.31 317 LEU A CA 1
ATOM 2395 C C . LEU A 1 317 ? 5.665 -22.260 -4.605 1.00 79.31 317 LEU A C 1
ATOM 2397 O O . LEU A 1 317 ? 6.570 -21.661 -5.190 1.00 79.31 317 LEU A O 1
ATOM 2401 N N . ASP A 1 318 ? 4.719 -22.927 -5.271 1.00 82.00 318 ASP A N 1
ATOM 2402 C CA . ASP A 1 318 ? 4.673 -23.006 -6.737 1.00 82.00 318 ASP A CA 1
ATOM 2403 C C . ASP A 1 318 ? 4.404 -21.632 -7.374 1.00 82.00 318 ASP A C 1
ATOM 2405 O O . ASP A 1 318 ? 5.126 -21.216 -8.283 1.00 82.00 318 ASP A O 1
ATOM 2409 N N . ALA A 1 319 ? 3.439 -20.869 -6.851 1.00 84.75 319 ALA A N 1
ATOM 2410 C CA . ALA A 1 319 ? 3.146 -19.503 -7.285 1.00 84.75 319 ALA A CA 1
ATOM 2411 C C . ALA A 1 319 ? 4.311 -18.535 -7.002 1.00 84.75 319 ALA A C 1
ATOM 2413 O O . ALA A 1 319 ? 4.650 -17.695 -7.843 1.00 84.75 319 ALA A O 1
ATOM 2414 N N . GLN A 1 320 ? 4.978 -18.677 -5.851 1.00 87.56 320 GLN A N 1
ATOM 2415 C CA . GLN A 1 320 ? 6.178 -17.909 -5.512 1.00 87.56 320 GLN A CA 1
ATOM 2416 C C . GLN A 1 320 ? 7.321 -18.213 -6.499 1.00 87.56 320 GLN A C 1
ATOM 2418 O O . GLN A 1 320 ? 7.896 -17.292 -7.086 1.00 87.56 320 GLN A O 1
ATOM 2423 N N . SER A 1 321 ? 7.597 -19.496 -6.761 1.00 88.38 321 SER A N 1
ATOM 2424 C CA . SER A 1 321 ? 8.569 -19.964 -7.761 1.00 88.38 321 SER A CA 1
ATOM 2425 C C . SER A 1 321 ? 8.243 -19.436 -9.165 1.00 88.38 321 SER A C 1
ATOM 2427 O O . SER A 1 321 ? 9.117 -18.908 -9.858 1.00 88.38 321 SER A O 1
ATOM 2429 N N . CYS A 1 322 ? 6.964 -19.471 -9.549 1.00 91.31 322 CYS A N 1
ATOM 2430 C CA . CYS A 1 322 ? 6.450 -18.918 -10.800 1.00 91.31 322 CYS A CA 1
ATOM 2431 C C . CYS A 1 322 ? 6.782 -17.425 -10.945 1.00 91.31 322 CYS A C 1
ATOM 2433 O O . CYS A 1 322 ? 7.425 -17.015 -11.921 1.00 91.31 322 CYS A O 1
ATOM 2435 N N . ARG A 1 323 ? 6.449 -16.611 -9.932 1.00 93.81 323 ARG A N 1
ATOM 2436 C CA . ARG A 1 323 ? 6.764 -15.173 -9.917 1.00 93.81 323 ARG A CA 1
ATOM 2437 C C . ARG A 1 323 ? 8.268 -14.909 -9.988 1.00 93.81 323 ARG A C 1
ATOM 2439 O O . ARG A 1 323 ? 8.681 -14.041 -10.760 1.00 93.81 323 ARG A O 1
ATOM 2446 N N . ILE A 1 324 ? 9.086 -15.658 -9.245 1.00 91.56 324 ILE A N 1
ATOM 2447 C CA . ILE A 1 324 ? 10.556 -15.552 -9.268 1.00 91.56 324 ILE A CA 1
ATOM 2448 C C . ILE A 1 324 ? 11.105 -15.795 -10.683 1.00 91.56 324 ILE A C 1
ATOM 2450 O O . ILE A 1 324 ? 11.886 -14.981 -11.187 1.00 91.56 324 ILE A O 1
ATOM 2454 N N . ASN A 1 325 ? 10.674 -16.874 -11.345 1.00 92.00 325 ASN A N 1
ATOM 2455 C CA . ASN A 1 325 ? 11.138 -17.225 -12.689 1.00 92.00 325 ASN A CA 1
ATOM 2456 C C . ASN A 1 325 ? 10.764 -16.156 -13.724 1.00 92.00 325 ASN A C 1
ATOM 2458 O O . ASN A 1 325 ? 11.613 -15.731 -14.512 1.00 92.00 325 ASN A O 1
ATOM 2462 N N . ARG A 1 326 ? 9.521 -15.664 -13.689 1.00 94.62 326 ARG A N 1
ATOM 2463 C CA . ARG A 1 326 ? 9.031 -14.620 -14.601 1.00 94.62 326 ARG A CA 1
ATOM 2464 C C . ARG A 1 326 ? 9.815 -13.313 -14.453 1.00 94.62 326 ARG A C 1
ATOM 2466 O O . ARG A 1 326 ? 10.343 -12.793 -15.437 1.00 94.62 326 ARG A O 1
ATOM 2473 N N . HIS A 1 327 ? 10.016 -12.835 -13.225 1.00 94.69 327 HIS A N 1
ATOM 2474 C CA . HIS A 1 327 ? 10.802 -11.620 -12.975 1.00 94.69 327 HIS A CA 1
ATOM 2475 C C . HIS A 1 327 ? 12.267 -11.771 -13.417 1.00 94.69 327 HIS A C 1
ATOM 2477 O O . HIS A 1 327 ? 12.818 -10.872 -14.057 1.00 94.69 327 HIS A O 1
ATOM 2483 N N . ALA A 1 328 ? 12.890 -12.924 -13.150 1.00 90.56 328 ALA A N 1
ATOM 2484 C CA . ALA A 1 328 ? 14.258 -13.207 -13.579 1.00 90.56 328 ALA A CA 1
ATOM 2485 C C . ALA A 1 328 ? 14.398 -13.242 -15.112 1.00 90.56 328 ALA A C 1
ATOM 2487 O O . ALA A 1 328 ? 15.320 -12.636 -15.663 1.00 90.56 328 ALA A O 1
ATOM 2488 N N . ASN A 1 329 ? 13.467 -13.902 -15.809 1.00 92.06 329 ASN A N 1
ATOM 2489 C CA . ASN A 1 329 ? 13.452 -13.998 -17.270 1.00 92.06 329 ASN A CA 1
ATOM 2490 C C . ASN A 1 329 ? 13.206 -12.643 -17.950 1.00 92.06 329 ASN A C 1
ATOM 2492 O O . ASN A 1 329 ? 13.842 -12.343 -18.970 1.00 92.06 329 ASN A O 1
ATOM 2496 N N . ARG A 1 330 ? 12.334 -11.800 -17.383 1.00 95.19 330 ARG A N 1
ATOM 2497 C CA . ARG A 1 330 ? 12.084 -10.449 -17.900 1.00 95.19 330 ARG A CA 1
ATOM 2498 C C . ARG A 1 330 ? 13.271 -9.518 -17.663 1.00 95.19 330 ARG A C 1
ATOM 2500 O O . ARG A 1 330 ? 13.684 -8.847 -18.607 1.00 95.19 330 ARG A O 1
ATOM 2507 N N . ALA A 1 331 ? 13.895 -9.548 -16.484 1.00 90.19 331 ALA A N 1
ATOM 2508 C CA . ALA A 1 331 ? 15.145 -8.827 -16.225 1.00 90.19 331 ALA A CA 1
ATOM 2509 C C . ALA A 1 331 ? 16.248 -9.215 -17.234 1.00 90.19 331 ALA A C 1
ATOM 2511 O O . ALA A 1 331 ? 16.845 -8.352 -17.881 1.00 90.19 331 ALA A O 1
ATOM 2512 N N . ASP A 1 332 ? 16.444 -10.519 -17.457 1.00 90.75 332 ASP A N 1
ATOM 2513 C CA . ASP A 1 332 ? 17.343 -11.073 -18.477 1.00 90.75 332 ASP A CA 1
ATOM 2514 C C . ASP A 1 332 ? 17.056 -10.519 -19.890 1.00 90.75 332 ASP A C 1
ATOM 2516 O O . ASP A 1 332 ? 17.984 -10.265 -20.669 1.00 90.75 332 ASP A O 1
ATOM 2520 N N . ALA A 1 333 ? 15.779 -10.347 -20.248 1.00 88.50 333 ALA A N 1
ATOM 2521 C CA . ALA A 1 333 ? 15.351 -9.817 -21.541 1.00 88.50 333 ALA A CA 1
ATOM 2522 C C . ALA A 1 333 ? 15.630 -8.313 -21.679 1.00 88.50 333 ALA A C 1
ATOM 2524 O O . ALA A 1 333 ? 16.244 -7.900 -22.667 1.00 88.50 333 ALA A O 1
ATOM 2525 N N . LEU A 1 334 ? 15.264 -7.513 -20.678 1.00 90.00 334 LEU A N 1
ATOM 2526 C CA . LEU A 1 334 ? 15.481 -6.064 -20.658 1.00 90.00 334 LEU A CA 1
ATOM 2527 C C . LEU A 1 334 ? 16.981 -5.723 -20.677 1.00 90.00 334 LEU A C 1
ATOM 2529 O O . LEU A 1 334 ? 17.431 -4.917 -21.490 1.00 90.00 334 LEU A O 1
ATOM 2533 N N . GLU A 1 335 ? 17.809 -6.440 -19.913 1.00 89.12 335 GLU A N 1
ATOM 2534 C CA . GLU A 1 335 ? 19.271 -6.308 -19.977 1.00 89.12 335 GLU A CA 1
ATOM 2535 C C . GLU A 1 335 ? 19.854 -6.666 -21.356 1.00 89.12 335 GLU A C 1
ATOM 2537 O O . GLU A 1 335 ? 20.921 -6.170 -21.739 1.00 89.12 335 GLU A O 1
ATOM 2542 N N . ARG A 1 336 ? 19.212 -7.556 -22.127 1.00 87.25 336 ARG A N 1
ATOM 2543 C CA . ARG A 1 336 ? 19.601 -7.810 -23.527 1.00 87.25 336 ARG A CA 1
ATOM 2544 C C . ARG A 1 336 ? 19.212 -6.642 -24.435 1.00 87.25 336 ARG A C 1
ATOM 2546 O O . ARG A 1 336 ? 19.996 -6.334 -25.333 1.00 87.25 336 ARG A O 1
ATOM 2553 N N . VAL A 1 337 ? 18.077 -5.978 -24.199 1.00 86.69 337 VAL A N 1
ATOM 2554 C CA . VAL A 1 337 ? 17.682 -4.749 -24.915 1.00 86.69 337 VAL A CA 1
ATOM 2555 C C . VAL A 1 337 ? 18.691 -3.629 -24.646 1.00 86.69 337 VAL A C 1
ATOM 2557 O O . VAL A 1 337 ? 19.293 -3.132 -25.598 1.00 86.69 337 VAL A O 1
ATOM 2560 N N . ILE A 1 338 ? 18.989 -3.326 -23.377 1.00 84.31 338 ILE A N 1
ATOM 2561 C CA . ILE A 1 338 ? 19.969 -2.298 -22.969 1.00 84.31 338 ILE A CA 1
ATOM 2562 C C . ILE A 1 338 ? 21.331 -2.536 -23.639 1.00 84.31 338 ILE A C 1
ATOM 2564 O O . ILE A 1 338 ? 21.884 -1.650 -24.295 1.00 84.31 338 ILE A O 1
ATOM 2568 N N . ARG A 1 339 ? 21.864 -3.765 -23.554 1.00 85.56 339 ARG A N 1
ATOM 2569 C CA . ARG A 1 339 ? 23.157 -4.122 -24.171 1.00 85.56 339 ARG A CA 1
ATOM 2570 C C . ARG A 1 339 ? 23.152 -4.029 -25.699 1.00 85.56 339 ARG A C 1
ATOM 2572 O O . ARG A 1 339 ? 24.212 -3.814 -26.286 1.00 85.56 339 ARG A O 1
ATOM 2579 N N . ARG A 1 340 ? 22.005 -4.215 -26.361 1.00 81.75 340 ARG A N 1
ATOM 2580 C CA . ARG A 1 340 ? 21.867 -4.016 -27.814 1.00 81.75 340 ARG A CA 1
ATOM 2581 C C . ARG A 1 340 ? 21.826 -2.528 -28.156 1.00 81.75 340 ARG A C 1
ATOM 2583 O O . ARG A 1 340 ? 22.584 -2.116 -29.029 1.00 81.75 340 ARG A O 1
ATOM 2590 N N . ALA A 1 341 ? 21.034 -1.733 -27.436 1.00 75.12 341 ALA A N 1
ATOM 2591 C CA . ALA A 1 341 ? 20.954 -0.285 -27.616 1.00 75.12 341 ALA A CA 1
ATOM 2592 C C . ALA A 1 341 ? 22.332 0.380 -27.447 1.00 75.12 341 ALA A C 1
ATOM 2594 O O . ALA A 1 341 ? 22.807 1.048 -28.365 1.00 75.12 341 ALA A O 1
ATOM 2595 N N . GLY A 1 342 ? 23.042 0.098 -26.347 1.00 72.06 342 GLY A N 1
ATOM 2596 C CA . GLY A 1 342 ? 24.386 0.638 -26.101 1.00 72.06 342 GLY A CA 1
ATOM 2597 C C . GLY A 1 342 ? 25.397 0.316 -27.213 1.00 72.06 342 GLY A C 1
ATOM 2598 O O . GLY A 1 342 ? 26.177 1.179 -27.609 1.00 72.06 342 GLY A O 1
ATOM 2599 N N . LYS A 1 343 ? 25.336 -0.889 -27.802 1.00 67.50 343 LYS A N 1
ATOM 2600 C CA . LYS A 1 343 ? 26.177 -1.278 -28.954 1.00 67.50 343 LYS A CA 1
ATOM 2601 C C . LYS A 1 343 ? 25.836 -0.542 -30.253 1.00 67.50 343 LYS A C 1
ATOM 2603 O O . LYS A 1 343 ? 26.698 -0.453 -31.123 1.00 67.50 343 LYS A O 1
ATOM 2608 N N . VAL A 1 344 ? 24.603 -0.059 -30.415 1.00 61.56 344 VAL A N 1
ATOM 2609 C CA . VAL A 1 344 ? 24.198 0.751 -31.576 1.00 61.56 344 VAL A CA 1
ATOM 2610 C C . VAL A 1 344 ? 24.700 2.185 -31.420 1.00 61.56 344 VAL A C 1
ATOM 2612 O O . VAL A 1 344 ? 25.268 2.722 -32.368 1.00 61.56 344 VAL A O 1
ATOM 2615 N N . TYR A 1 345 ? 24.570 2.779 -30.230 1.00 53.84 345 TYR A N 1
ATOM 2616 C CA . TYR A 1 345 ? 25.109 4.116 -29.954 1.00 53.84 345 TYR A CA 1
ATOM 2617 C C . TYR A 1 345 ? 26.643 4.150 -30.053 1.00 53.84 345 TYR A C 1
ATOM 2619 O O . TYR A 1 345 ? 27.186 5.007 -30.743 1.00 53.84 345 TYR A O 1
ATOM 2627 N N . ALA A 1 346 ? 27.341 3.149 -29.506 1.00 53.41 346 ALA A N 1
ATOM 2628 C CA . ALA A 1 346 ? 28.802 3.015 -29.602 1.00 53.41 346 ALA A CA 1
ATOM 2629 C C . ALA A 1 346 ? 29.343 2.654 -31.009 1.00 53.41 346 ALA A C 1
ATOM 2631 O O . ALA A 1 346 ? 30.539 2.428 -31.160 1.00 53.41 346 ALA A O 1
ATOM 2632 N N . LYS A 1 347 ? 28.475 2.542 -32.026 1.00 49.50 347 LYS A N 1
ATOM 2633 C CA . LYS A 1 347 ? 28.847 2.373 -33.445 1.00 49.50 347 LYS A CA 1
ATOM 2634 C C . LYS A 1 347 ? 28.548 3.601 -34.312 1.00 49.50 347 LYS A C 1
ATOM 2636 O O . LYS A 1 347 ? 28.880 3.585 -35.495 1.00 49.50 347 LYS A O 1
ATOM 2641 N N . LYS A 1 348 ? 27.852 4.604 -33.767 1.00 51.91 348 LYS A N 1
ATOM 2642 C CA . LYS A 1 348 ? 27.508 5.860 -34.460 1.00 51.91 348 LYS A CA 1
ATOM 2643 C C . LYS A 1 348 ? 28.414 7.032 -34.064 1.00 51.91 348 LYS A C 1
ATOM 2645 O O . LYS A 1 348 ? 28.373 8.053 -34.745 1.00 51.91 348 LYS A O 1
ATOM 2650 N N . ASN A 1 349 ? 29.205 6.846 -33.009 1.00 41.62 349 ASN A N 1
ATOM 2651 C CA . ASN A 1 349 ? 30.268 7.726 -32.527 1.00 41.62 349 ASN A CA 1
ATOM 2652 C C . ASN A 1 349 ? 31.622 7.030 -32.721 1.00 41.62 349 ASN A C 1
ATOM 2654 O O . ASN A 1 349 ? 32.629 7.761 -32.812 1.00 41.62 349 ASN A O 1
#

Secondary structure (DSSP, 8-state):
-------------------------------------------------------------TTSTTSSSSGGGT-----HHHHHHHHHTTT-HHHHHHHHHHHHHHHHHHHHHHHHHHHHSPSSHHHHHHHHHHHHHHHHHHHHS---TTT--HHHHHHHHHHHHHHHHHHHHHHHHHHHHHHHHHHHHHHHHHSSPPP----------SS--TTSPPB-TTS-B--SSTTTT-----HHHHHHHHHSTT-HHHHHHHHHHHHHHHHHHHHHHHHHHHTSPP-HHHHHHHHHHHHHHHHHHHHS---TTT--HHHHHHHHHHHHHHHHHHHHHHHHHHHHHHHHHTTT-

Solvent-accessible surface area (backbone atoms only — not comparable to full-atom values): 21469 Å² total; per-residue (Å²): 134,84,91,85,88,82,82,86,84,88,82,86,82,88,82,88,86,82,90,85,78,88,84,84,86,84,83,86,83,90,79,84,82,80,90,84,84,83,85,87,87,82,90,78,82,88,81,83,89,80,85,85,74,88,84,88,86,74,98,72,74,76,79,59,82,73,68,58,97,56,64,51,51,76,49,52,85,74,58,76,67,47,56,54,38,51,65,69,26,72,83,37,69,71,48,42,51,52,39,49,52,54,50,33,54,53,27,49,54,50,33,49,56,33,48,54,53,45,73,68,47,74,90,46,74,67,46,53,51,53,52,53,50,50,51,49,50,52,51,52,48,52,70,72,33,54,70,49,86,91,83,47,53,77,66,49,47,50,53,17,49,50,20,45,33,15,40,38,44,51,42,31,62,54,44,38,54,52,35,54,52,51,52,50,52,55,48,47,58,55,47,68,60,56,74,61,74,77,78,87,75,89,69,84,74,80,87,76,91,64,101,63,68,91,83,61,72,52,59,46,99,88,66,47,58,49,70,94,56,63,52,41,82,47,51,85,70,57,75,64,45,64,48,42,52,68,69,28,81,79,36,65,72,48,44,47,53,38,46,52,61,46,32,58,48,26,46,52,49,28,49,56,38,48,51,60,54,65,75,40,83,88,47,76,73,53,55,53,49,48,54,58,43,54,55,50,48,54,54,46,55,65,54,30,58,68,53,82,90,85,47,57,74,66,50,48,53,51,18,50,48,20,47,33,13,41,32,31,47,48,22,57,50,43,51,50,50,54,58,50,52,53,56,52,55,71,69,76,112

Sequence (349 aa):
MGNGISQTALLALCLALAACKPSAPEAAIASSPAASSPAAAAAVASPSASAPAAAESAPADDDLASRRPDDSYRKANLRPEYDRCIEAAGATTPDLYACNDEELAFHERKLEEQFFRIISLPDGQEKDALMDEQAAYMHDTNRHCAFNPEEDGQGQMLDAQSCRINRTANRVPALSALADMAESRAQQAIADEQEWAPVPTTQKRATVTGDVDPEAPILDEDGNPYAPDSSYSRANLRPRYGKCIRASDGSTPSLQECGDEEYVFQRKRMIAALDVIAAGPDSVAKDRLMDEQDAYMRDTDLYCRYDWRTQGQGHMLDAQSCRINRHANRADALERVIRRAGKVYAKKN